Protein AF-A0A7C3ARH3-F1 (afdb_monomer_lite)

Organism: NCBI:txid1969470

Sequence (311 aa):
MRGLRDYPFQISYGPGDDRLHAFYLPALERSVRYDRSAGFFSSSALAVAAAGIARLIRNRGRMRLLVGAELAPEDVAAVVDGAALAAVVRQRLLAGLTTPEDELLRDRLAALAWMVAEGTLEIRVVLPCDRDGRPLPAEEAAEYFHAKEGVFTDAYGDRIAFSGSVNESARGWQHNYEQFAVYFSWDGTRPYLEQVVRRFERLWHGEEPGWVALRLPEAVRERLLAYRPARPPERDPLERGQSVGEAPGVYVVEQGVAPAGLVARFLRDAPFLVGSEGLGLATAPVEPWPHQLRVSRTLVERFPERFLLAD

Radius of gyration: 26.58 Å; chains: 1; bounding box: 45×63×82 Å

Secondary structure (DSSP, 8-state):
---GGGS---SEE-TTS-HIIIIIHHHHHHEEEEEEEEEE--HHHHHHHTTTHHHHHHTT-EEEEEEE----HHHHHHHHTT--HHHHHHHHHHHH-PPPSSHHHHHHHHHHHHHHHTT-EEEEEEEEB-TTSPBPPHHHHGGGS--EEEEEEETTS-EEEEEEE----TTTTTT---EEEEEETTSTTHHHHHHHHHHHHHHHHT-STTEEEEEPPHHHHHHHHTT--SS---S-TT-----S----------SS--HHHHHHHHHHHGGGSTTGGGHHHHT-SS---HHHHHHHHHHHHTTTS------

Structure (mmCIF, N/CA/C/O backbone):
data_AF-A0A7C3ARH3-F1
#
_entry.id   AF-A0A7C3ARH3-F1
#
loop_
_atom_site.group_PDB
_atom_site.id
_atom_site.type_symbol
_atom_site.label_atom_id
_atom_site.label_alt_id
_atom_site.label_comp_id
_atom_site.label_asym_id
_atom_site.label_entity_id
_atom_site.label_seq_id
_atom_site.pdbx_PDB_ins_code
_atom_site.Cartn_x
_atom_site.Cartn_y
_atom_site.Cartn_z
_atom_site.occupancy
_atom_site.B_iso_or_equiv
_atom_site.auth_seq_id
_atom_site.auth_comp_id
_atom_site.auth_asym_id
_atom_site.auth_atom_id
_atom_site.pdbx_PDB_model_num
ATOM 1 N N . MET A 1 1 ? 12.966 -17.747 -12.873 1.00 71.12 1 MET A N 1
ATOM 2 C CA . MET A 1 1 ? 12.340 -16.428 -12.649 1.00 71.12 1 MET A CA 1
ATOM 3 C C . MET A 1 1 ? 13.421 -15.393 -12.890 1.00 71.12 1 MET A C 1
ATOM 5 O O . MET A 1 1 ? 14.537 -15.666 -12.480 1.00 71.12 1 MET A O 1
ATOM 9 N N . ARG A 1 2 ? 13.158 -14.290 -13.595 1.00 88.44 2 ARG A N 1
ATOM 10 C CA . ARG A 1 2 ? 14.144 -13.195 -13.659 1.00 88.44 2 ARG A CA 1
ATOM 11 C C . ARG A 1 2 ? 14.201 -12.521 -12.284 1.00 88.44 2 ARG A C 1
ATOM 13 O O . ARG A 1 2 ? 13.146 -12.369 -11.670 1.00 88.44 2 ARG A O 1
ATOM 20 N N . GLY A 1 3 ? 15.391 -12.193 -11.796 1.00 94.44 3 GLY A N 1
ATOM 21 C CA . GLY A 1 3 ? 15.597 -11.513 -10.515 1.00 94.44 3 GLY A CA 1
ATOM 22 C C . GLY A 1 3 ? 15.445 -10.001 -10.651 1.00 94.44 3 GLY A C 1
ATOM 23 O O . GLY A 1 3 ? 15.452 -9.468 -11.762 1.00 94.44 3 GLY A O 1
ATOM 24 N N . LEU A 1 4 ? 15.324 -9.287 -9.531 1.00 97.00 4 LEU A N 1
ATOM 25 C CA . LEU A 1 4 ? 15.146 -7.829 -9.513 1.00 97.00 4 LEU A CA 1
ATOM 26 C C . LEU A 1 4 ? 16.330 -7.083 -10.150 1.00 97.00 4 LEU A C 1
ATOM 28 O O . LEU A 1 4 ? 16.129 -6.033 -10.753 1.00 97.00 4 LEU A O 1
ATOM 32 N N . ARG A 1 5 ? 17.540 -7.649 -10.104 1.00 96.19 5 ARG A N 1
ATOM 33 C CA . ARG A 1 5 ? 18.724 -7.086 -10.778 1.00 96.19 5 ARG A CA 1
ATOM 34 C C . ARG A 1 5 ? 18.659 -7.139 -12.306 1.00 96.19 5 ARG A C 1
ATOM 36 O O . ARG A 1 5 ? 19.372 -6.390 -12.964 1.00 96.19 5 ARG A O 1
ATOM 43 N N . ASP A 1 6 ? 17.796 -7.982 -12.874 1.00 94.31 6 ASP A N 1
ATOM 44 C CA . ASP A 1 6 ? 17.663 -8.161 -14.327 1.00 94.31 6 ASP A CA 1
ATOM 45 C C . ASP A 1 6 ? 16.809 -7.062 -14.989 1.00 94.31 6 ASP A C 1
ATOM 47 O O . ASP A 1 6 ? 16.390 -7.199 -16.143 1.00 94.31 6 ASP A O 1
ATOM 51 N N . TYR A 1 7 ? 16.460 -6.004 -14.255 1.00 96.06 7 TYR A N 1
ATOM 52 C CA . TYR A 1 7 ? 15.708 -4.867 -14.770 1.00 96.06 7 TYR A CA 1
ATOM 53 C C . TYR A 1 7 ? 16.361 -3.547 -14.336 1.00 96.06 7 TYR A C 1
ATOM 55 O O . TYR A 1 7 ? 16.695 -3.392 -13.160 1.00 96.06 7 TYR A O 1
ATOM 63 N N . PRO A 1 8 ? 16.543 -2.583 -15.258 1.00 95.94 8 PRO A N 1
ATOM 64 C CA . PRO A 1 8 ? 17.232 -1.327 -14.980 1.00 95.94 8 PRO A CA 1
ATOM 65 C C . PRO A 1 8 ? 16.304 -0.335 -14.262 1.00 95.94 8 PRO A C 1
ATOM 67 O O . PRO A 1 8 ? 15.854 0.654 -14.839 1.00 95.94 8 PRO A O 1
ATOM 70 N N . PHE A 1 9 ? 15.981 -0.609 -12.999 1.00 96.44 9 PHE A N 1
ATOM 71 C CA . PHE A 1 9 ? 15.187 0.303 -12.180 1.00 96.44 9 PHE A CA 1
ATOM 72 C C . PHE A 1 9 ? 15.914 1.639 -11.967 1.00 96.44 9 PHE A C 1
ATOM 74 O O . PHE A 1 9 ? 17.116 1.679 -11.715 1.00 96.44 9 PHE A O 1
ATOM 81 N N . GLN A 1 10 ? 15.159 2.735 -12.010 1.00 96.12 10 GLN A N 1
ATOM 82 C CA . GLN A 1 10 ? 15.644 4.060 -11.634 1.00 96.12 10 GLN A CA 1
ATOM 83 C C . GLN A 1 10 ? 15.630 4.248 -10.110 1.00 96.12 10 GLN A C 1
ATOM 85 O O . GLN A 1 10 ? 14.848 3.611 -9.404 1.00 96.12 10 GLN A O 1
ATOM 90 N N . ILE A 1 11 ? 16.468 5.163 -9.615 1.00 95.12 11 ILE A N 1
ATOM 91 C CA . ILE A 1 11 ? 16.559 5.537 -8.189 1.00 95.12 11 ILE A CA 1
ATOM 92 C C . ILE A 1 11 ? 15.366 6.376 -7.701 1.00 95.12 11 ILE A C 1
ATOM 94 O O . ILE A 1 11 ? 15.228 6.633 -6.508 1.00 95.12 11 ILE A O 1
ATOM 98 N N . SER A 1 12 ? 14.515 6.842 -8.610 1.00 93.75 12 SER A N 1
ATOM 99 C CA . SER A 1 12 ? 13.319 7.614 -8.294 1.00 93.75 12 SER A CA 1
ATOM 100 C C . SER A 1 12 ? 12.342 7.566 -9.454 1.00 93.75 12 SER A C 1
ATOM 102 O O . SER A 1 12 ? 12.771 7.482 -10.602 1.00 93.75 12 SER A O 1
ATOM 104 N N . TYR A 1 13 ? 11.058 7.692 -9.147 1.00 91.06 13 TYR A N 1
ATOM 105 C CA . TYR A 1 13 ? 10.006 7.870 -10.138 1.00 91.06 13 TYR A CA 1
ATOM 106 C C . TYR A 1 13 ? 9.124 9.027 -9.697 1.00 91.06 13 TYR A C 1
ATOM 108 O O . TYR A 1 13 ? 8.801 9.154 -8.513 1.00 91.06 13 TYR A O 1
ATOM 116 N N . GLY A 1 14 ? 8.759 9.874 -10.645 1.00 86.88 14 GLY A N 1
ATOM 117 C CA . GLY A 1 14 ? 7.936 11.047 -10.443 1.00 86.88 14 GLY A CA 1
ATOM 118 C C . GLY A 1 14 ? 6.613 10.999 -11.211 1.00 86.88 14 GLY A C 1
ATOM 119 O O . GLY A 1 14 ? 6.266 10.006 -11.853 1.00 86.88 14 GLY A O 1
ATOM 120 N N . PRO A 1 15 ? 5.866 12.110 -11.182 1.00 79.38 15 PRO A N 1
ATOM 121 C CA . PRO A 1 15 ? 4.545 12.224 -11.802 1.00 79.38 15 PRO A CA 1
ATOM 122 C C . PRO A 1 15 ? 4.546 12.070 -13.325 1.00 79.38 15 PRO A C 1
ATOM 124 O O . PRO A 1 15 ? 3.539 11.663 -13.895 1.00 79.38 15 PRO A O 1
ATOM 127 N N . GLY A 1 16 ? 5.662 12.412 -13.976 1.00 81.94 16 GLY A N 1
ATOM 128 C CA . GLY A 1 16 ? 5.834 12.261 -15.422 1.00 81.94 16 GLY A CA 1
ATOM 129 C C . GLY A 1 16 ? 6.142 10.829 -15.865 1.00 81.94 16 GLY A C 1
ATOM 130 O O . GLY A 1 16 ? 6.112 10.556 -17.062 1.00 81.94 16 GLY A O 1
ATOM 131 N N . ASP A 1 17 ? 6.423 9.922 -14.926 1.00 86.44 17 ASP A N 1
ATOM 132 C CA . ASP A 1 17 ? 6.788 8.543 -15.232 1.00 86.44 17 ASP A CA 1
ATOM 133 C C . ASP A 1 17 ? 5.565 7.618 -15.260 1.00 86.44 17 ASP A C 1
ATOM 135 O O . ASP A 1 17 ? 4.657 7.691 -14.421 1.00 86.44 17 ASP A O 1
ATOM 139 N N . ASP A 1 18 ? 5.594 6.645 -16.174 1.00 87.56 18 ASP A N 1
ATOM 140 C CA . ASP A 1 18 ? 4.662 5.514 -16.177 1.00 87.56 18 ASP A CA 1
ATOM 141 C C . ASP A 1 18 ? 5.046 4.519 -15.071 1.00 87.56 18 ASP A C 1
ATOM 143 O O . ASP A 1 18 ? 5.580 3.441 -15.316 1.00 87.56 18 ASP A O 1
ATOM 147 N N . ARG A 1 19 ? 4.814 4.902 -13.814 1.00 89.19 19 ARG A N 1
ATOM 148 C CA . ARG A 1 19 ? 5.191 4.136 -12.611 1.00 89.19 19 ARG A CA 1
ATOM 149 C C . ARG A 1 19 ? 4.628 2.717 -12.606 1.00 89.19 19 ARG A C 1
ATOM 151 O O . ARG A 1 19 ? 5.272 1.804 -12.091 1.00 89.19 19 ARG A O 1
ATOM 158 N N . LEU A 1 20 ? 3.447 2.504 -13.187 1.00 90.06 20 LEU A N 1
ATOM 159 C CA . LEU A 1 20 ? 2.875 1.165 -13.288 1.00 90.06 20 LEU A CA 1
ATOM 160 C C . LEU A 1 20 ? 3.761 0.268 -14.162 1.00 90.06 20 LEU A C 1
ATOM 162 O O . LEU A 1 20 ? 4.204 -0.780 -13.696 1.00 90.06 20 LEU A O 1
ATOM 166 N N . HIS A 1 21 ? 4.055 0.686 -15.394 1.00 91.19 21 HIS A N 1
ATOM 167 C CA . HIS A 1 21 ? 4.817 -0.129 -16.344 1.00 91.19 21 HIS A CA 1
ATOM 168 C C . HIS A 1 21 ? 6.326 -0.097 -16.104 1.00 91.19 21 HIS A C 1
ATOM 170 O O . HIS A 1 21 ? 7.001 -1.085 -16.375 1.00 91.19 21 HIS A O 1
ATOM 176 N N . ALA A 1 22 ? 6.857 1.010 -15.590 1.00 92.75 22 ALA A N 1
ATOM 177 C CA . ALA A 1 22 ? 8.285 1.198 -15.383 1.00 92.75 22 ALA A CA 1
ATOM 178 C C . ALA A 1 22 ? 8.774 0.662 -14.030 1.00 92.75 22 ALA A C 1
ATOM 180 O O . ALA A 1 22 ? 9.949 0.313 -13.927 1.00 92.75 22 ALA A O 1
ATOM 181 N N . PHE A 1 23 ? 7.903 0.575 -13.015 1.00 94.81 23 PHE A N 1
ATOM 182 C CA . PHE A 1 23 ? 8.287 0.192 -11.653 1.00 94.81 23 PHE A CA 1
ATOM 183 C C . PHE A 1 23 ? 7.451 -0.957 -11.075 1.00 94.81 23 PHE A C 1
ATOM 185 O O . PHE A 1 23 ? 7.998 -2.033 -10.833 1.00 94.81 23 PHE A O 1
ATOM 192 N N . TYR A 1 24 ? 6.140 -0.773 -10.881 1.00 94.94 24 TYR A N 1
ATOM 193 C CA . TYR A 1 24 ? 5.313 -1.751 -10.158 1.00 94.94 24 TYR A CA 1
ATOM 194 C C . TYR A 1 24 ? 5.210 -3.099 -10.883 1.00 94.94 24 TYR A C 1
ATOM 196 O O . TYR A 1 24 ? 5.472 -4.134 -10.272 1.00 94.94 24 TYR A O 1
ATOM 204 N N . LEU A 1 25 ? 4.870 -3.113 -12.179 1.00 95.56 25 LEU A N 1
ATOM 205 C CA . LEU A 1 25 ? 4.754 -4.360 -12.946 1.00 95.56 25 LEU A CA 1
ATOM 206 C C . LEU A 1 25 ? 6.102 -5.107 -13.024 1.00 95.56 25 LEU A C 1
ATOM 208 O O . LEU A 1 25 ? 6.113 -6.291 -12.670 1.00 95.56 25 LEU A O 1
ATOM 212 N N . PRO A 1 26 ? 7.238 -4.468 -13.390 1.00 97.00 26 PRO A N 1
ATOM 213 C CA . PRO A 1 26 ? 8.539 -5.134 -13.417 1.00 97.00 26 PRO A CA 1
ATOM 214 C C . PRO A 1 26 ? 9.023 -5.627 -12.049 1.00 97.00 26 PRO A C 1
ATOM 216 O O . PRO A 1 26 ? 9.674 -6.673 -11.980 1.00 97.00 26 PRO A O 1
ATOM 219 N N . ALA A 1 27 ? 8.729 -4.905 -10.965 1.00 97.69 27 ALA A N 1
ATOM 220 C CA . ALA A 1 27 ? 9.108 -5.321 -9.618 1.00 97.69 27 ALA A CA 1
ATOM 221 C C . ALA A 1 27 ? 8.268 -6.515 -9.148 1.00 97.69 27 ALA A C 1
ATOM 223 O O . ALA A 1 27 ? 8.817 -7.536 -8.730 1.00 97.69 27 ALA A O 1
ATOM 224 N N . LEU A 1 28 ? 6.940 -6.436 -9.277 1.00 97.81 28 LEU A N 1
ATOM 225 C CA . LEU A 1 28 ? 6.024 -7.492 -8.842 1.00 97.81 28 LEU A CA 1
ATOM 226 C C . LEU A 1 28 ? 6.194 -8.775 -9.660 1.00 97.81 28 LEU A C 1
ATOM 228 O O . LEU A 1 28 ? 6.140 -9.862 -9.091 1.00 97.81 28 LEU A O 1
ATOM 232 N N . GLU A 1 29 ? 6.467 -8.680 -10.967 1.00 96.94 29 GLU A N 1
ATOM 233 C CA . GLU A 1 29 ? 6.684 -9.864 -11.813 1.00 96.94 29 GLU A CA 1
ATOM 234 C C . GLU A 1 29 ? 7.992 -10.605 -11.506 1.00 96.94 29 GLU A C 1
ATOM 236 O O . GLU A 1 29 ? 8.125 -11.773 -11.867 1.00 96.94 29 GLU A O 1
ATOM 241 N N . ARG A 1 30 ? 8.931 -9.962 -10.805 1.00 98.06 30 ARG A N 1
ATOM 242 C CA . ARG A 1 30 ? 10.205 -10.549 -10.355 1.00 98.06 30 ARG A CA 1
ATOM 243 C C . ARG A 1 30 ? 10.202 -10.918 -8.874 1.00 98.06 30 ARG A C 1
ATOM 245 O O . ARG A 1 30 ? 11.156 -11.520 -8.399 1.00 98.06 30 ARG A O 1
ATOM 252 N N . SER A 1 31 ? 9.136 -10.589 -8.148 1.00 98.38 31 SER A N 1
ATOM 253 C CA . SER A 1 31 ? 9.067 -10.756 -6.697 1.00 98.38 31 SER A CA 1
ATOM 254 C C . SER A 1 31 ? 8.264 -11.980 -6.279 1.00 98.38 31 SER A C 1
ATOM 256 O O . SER A 1 31 ? 7.304 -12.377 -6.942 1.00 98.38 31 SER A O 1
ATOM 258 N N . VAL A 1 32 ? 8.641 -12.541 -5.131 1.00 98.50 32 VAL A N 1
ATOM 259 C CA . VAL A 1 32 ? 7.900 -13.593 -4.415 1.00 98.50 32 VAL A CA 1
ATOM 260 C C . VAL A 1 32 ? 7.310 -13.088 -3.098 1.00 98.50 32 VAL A C 1
ATOM 262 O O . VAL A 1 32 ? 6.421 -13.728 -2.539 1.00 98.50 32 VAL A O 1
ATOM 265 N N . ARG A 1 33 ? 7.768 -11.935 -2.599 1.00 98.56 33 ARG A N 1
ATOM 266 C CA . ARG A 1 33 ? 7.196 -11.265 -1.430 1.00 98.56 33 ARG A CA 1
ATOM 267 C C . ARG A 1 33 ? 7.079 -9.765 -1.672 1.00 98.56 33 ARG A C 1
ATOM 269 O O . ARG A 1 33 ? 7.977 -9.159 -2.257 1.00 98.56 33 ARG A O 1
ATOM 276 N N . TYR A 1 34 ? 5.980 -9.192 -1.197 1.00 98.50 34 TYR A N 1
ATOM 277 C CA . TYR A 1 34 ? 5.718 -7.761 -1.232 1.00 98.50 34 TYR A CA 1
ATOM 278 C C . TYR A 1 34 ? 5.189 -7.274 0.118 1.00 98.50 34 TYR A C 1
ATOM 280 O O . TYR A 1 34 ? 4.104 -7.656 0.546 1.00 98.50 34 TYR A O 1
ATOM 288 N N . ASP A 1 35 ? 5.952 -6.422 0.784 1.00 98.44 35 ASP A N 1
ATOM 289 C CA . ASP A 1 35 ? 5.523 -5.747 2.004 1.00 98.44 35 ASP A CA 1
ATOM 290 C C . ASP A 1 35 ? 5.124 -4.314 1.645 1.00 98.44 35 ASP A C 1
ATOM 292 O O . ASP A 1 35 ? 5.896 -3.615 0.992 1.00 98.44 35 ASP A O 1
ATOM 296 N N . ARG A 1 36 ? 3.924 -3.869 2.024 1.00 94.75 36 ARG A N 1
ATOM 297 C CA . ARG A 1 36 ? 3.382 -2.563 1.626 1.00 94.75 36 ARG A CA 1
ATOM 298 C C . ARG A 1 36 ? 2.732 -1.853 2.803 1.0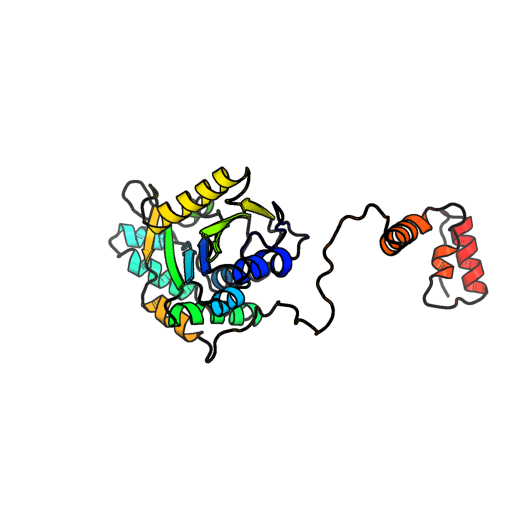0 94.75 36 ARG A C 1
ATOM 300 O O . ARG A 1 36 ? 1.844 -2.414 3.434 1.00 94.75 36 ARG A O 1
ATOM 307 N N . SER A 1 37 ? 3.132 -0.613 3.056 1.00 92.06 37 SER A N 1
ATOM 308 C CA . SER A 1 37 ? 2.387 0.321 3.904 1.00 92.06 37 SER A CA 1
ATOM 309 C C . SER A 1 37 ? 1.596 1.268 3.004 1.00 92.06 37 SER A C 1
ATOM 311 O O . SER A 1 37 ? 2.183 1.991 2.196 1.00 92.06 37 SER A O 1
ATOM 313 N N . ALA A 1 38 ? 0.271 1.209 3.098 1.00 87.19 38 ALA A N 1
ATOM 314 C CA . ALA A 1 38 ? -0.662 2.090 2.393 1.00 87.19 38 ALA A CA 1
ATOM 315 C C . ALA A 1 38 ? -1.256 3.116 3.368 1.00 87.19 38 ALA A C 1
ATOM 317 O O . ALA A 1 38 ? -0.885 3.122 4.536 1.00 87.19 38 ALA A O 1
ATOM 318 N N . GLY A 1 39 ? -2.136 4.007 2.905 1.00 83.69 39 GLY A N 1
ATOM 319 C CA . GLY A 1 39 ? -2.797 4.986 3.769 1.00 83.69 39 GLY A CA 1
ATOM 320 C C . GLY A 1 39 ? -3.896 4.392 4.660 1.00 83.69 39 GLY A C 1
ATOM 321 O O . GLY A 1 39 ? -3.868 3.224 5.064 1.00 83.69 39 GLY A O 1
ATOM 322 N N . PHE A 1 40 ? -4.891 5.220 4.975 1.00 86.19 40 PHE A N 1
ATOM 323 C CA . PHE A 1 40 ? -6.071 4.786 5.716 1.00 86.19 40 PHE A CA 1
ATOM 324 C C . PHE A 1 40 ? -6.896 3.769 4.926 1.00 86.19 40 PHE A C 1
ATOM 326 O O . PHE A 1 40 ? -7.070 3.872 3.709 1.00 86.19 40 PHE A O 1
ATOM 333 N N . PHE A 1 41 ? -7.416 2.773 5.639 1.00 90.50 41 PHE A N 1
ATOM 334 C CA . PHE A 1 41 ? -8.192 1.696 5.056 1.00 90.50 41 PHE A CA 1
ATOM 335 C C . PHE A 1 41 ? -9.464 2.224 4.390 1.00 90.50 41 PHE A C 1
ATOM 337 O O . PHE A 1 41 ? -10.378 2.730 5.036 1.00 90.50 41 PHE A O 1
ATOM 344 N N . SER A 1 42 ? -9.536 2.029 3.082 1.00 89.56 42 SER A N 1
ATOM 345 C CA . SER A 1 42 ? -10.712 2.273 2.255 1.00 89.56 42 SER A CA 1
ATOM 346 C C . SER A 1 42 ? -10.630 1.386 1.020 1.00 89.56 42 SER A C 1
ATOM 348 O O . SER A 1 42 ? -9.535 0.982 0.616 1.00 89.56 42 SER A O 1
ATOM 350 N N . SER A 1 43 ? -11.760 1.110 0.369 1.00 89.06 43 SER A N 1
ATOM 351 C CA . SER A 1 43 ? -11.750 0.361 -0.896 1.00 89.06 43 SER A CA 1
ATOM 352 C C . SER A 1 43 ? -10.846 0.997 -1.955 1.00 89.06 43 SER A C 1
ATOM 354 O O . SER A 1 43 ? -10.164 0.282 -2.687 1.00 89.06 43 SER A O 1
ATOM 356 N N . SER A 1 44 ? -10.788 2.331 -2.012 1.00 84.06 44 SER A N 1
ATOM 357 C CA . SER A 1 44 ? -9.892 3.062 -2.912 1.00 84.06 44 SER A CA 1
ATOM 358 C C . SER A 1 44 ? -8.421 2.883 -2.550 1.00 84.06 44 SER A C 1
ATOM 360 O O . SER A 1 44 ? -7.629 2.580 -3.437 1.00 84.06 44 SER A O 1
ATOM 362 N N . ALA A 1 45 ? -8.046 3.018 -1.274 1.00 84.12 45 ALA A N 1
ATOM 363 C CA . ALA A 1 45 ? -6.658 2.842 -0.839 1.00 84.12 45 ALA A CA 1
ATOM 364 C C . ALA A 1 45 ? -6.175 1.405 -1.078 1.00 84.12 45 ALA A C 1
ATOM 366 O O . ALA A 1 45 ? -5.086 1.191 -1.607 1.00 84.12 45 ALA A O 1
ATOM 367 N N . LEU A 1 46 ? -7.023 0.413 -0.782 1.00 90.25 46 LEU A N 1
ATOM 368 C CA . LEU A 1 46 ? -6.742 -0.991 -1.082 1.00 90.25 46 LEU A CA 1
ATOM 369 C C . LEU A 1 46 ? -6.540 -1.209 -2.585 1.00 90.25 46 LEU A C 1
ATOM 371 O O . LEU A 1 46 ? -5.535 -1.783 -2.994 1.00 90.25 46 LEU A O 1
ATOM 375 N N . ALA A 1 47 ? -7.456 -0.717 -3.421 1.00 89.06 47 ALA A N 1
ATOM 376 C CA . ALA A 1 47 ? -7.332 -0.838 -4.869 1.00 89.06 47 ALA A CA 1
ATOM 377 C C . ALA A 1 47 ? -6.070 -0.141 -5.408 1.00 89.06 47 ALA A C 1
ATOM 379 O O . ALA A 1 47 ? -5.424 -0.657 -6.315 1.00 89.06 47 ALA A O 1
ATOM 380 N N . VAL A 1 48 ? -5.668 0.996 -4.840 1.00 84.06 48 VAL A N 1
ATOM 381 C CA . VAL A 1 48 ? -4.415 1.672 -5.203 1.00 84.06 48 VAL A CA 1
ATOM 382 C C . VAL A 1 48 ? -3.194 0.838 -4.800 1.00 84.06 48 VAL A C 1
ATOM 384 O O . VAL A 1 48 ? -2.322 0.589 -5.633 1.00 84.06 48 VAL A O 1
ATOM 387 N N . ALA A 1 49 ? -3.160 0.319 -3.571 1.00 87.69 49 ALA A N 1
ATOM 388 C CA . ALA A 1 49 ? -2.098 -0.571 -3.099 1.00 87.69 49 ALA A CA 1
ATOM 389 C C . ALA A 1 49 ? -1.996 -1.879 -3.911 1.00 87.69 49 ALA A C 1
ATOM 391 O O . ALA A 1 49 ? -0.952 -2.535 -3.894 1.00 87.69 49 ALA A O 1
ATOM 392 N N . ALA A 1 50 ? -3.063 -2.238 -4.632 1.00 91.19 50 ALA A N 1
ATOM 393 C CA . ALA A 1 50 ? -3.151 -3.420 -5.474 1.00 91.19 50 ALA A CA 1
ATOM 394 C C . ALA A 1 50 ? -2.622 -3.240 -6.909 1.00 91.19 50 ALA A C 1
ATOM 396 O O . ALA A 1 50 ? -2.705 -4.176 -7.711 1.00 91.19 50 ALA A O 1
ATOM 397 N N . ALA A 1 51 ? -2.088 -2.067 -7.257 1.00 90.88 51 ALA A N 1
ATOM 398 C CA . ALA A 1 51 ? -1.543 -1.811 -8.586 1.00 90.88 51 ALA A CA 1
ATOM 399 C C . ALA A 1 51 ? -0.492 -2.862 -8.984 1.00 90.88 51 ALA A C 1
ATOM 401 O O . ALA A 1 51 ? 0.510 -3.066 -8.300 1.00 90.88 51 ALA A O 1
ATOM 402 N N . GLY A 1 52 ? -0.732 -3.548 -10.102 1.00 92.81 52 GLY A N 1
ATOM 403 C CA . GLY A 1 52 ? 0.162 -4.573 -10.636 1.00 92.81 52 GLY A CA 1
ATOM 404 C C . GLY A 1 52 ? 0.172 -5.909 -9.884 1.00 92.81 52 GLY A C 1
ATOM 405 O O . GLY A 1 52 ? 0.900 -6.812 -10.298 1.00 92.81 52 GLY A O 1
ATOM 406 N N . ILE A 1 53 ? -0.625 -6.091 -8.822 1.00 96.25 53 ILE A N 1
ATOM 407 C CA . ILE A 1 53 ? -0.586 -7.290 -7.957 1.00 96.25 53 ILE A CA 1
ATOM 408 C C . ILE A 1 53 ? -0.844 -8.597 -8.711 1.00 96.25 53 ILE A C 1
ATOM 410 O O . ILE A 1 53 ? -0.298 -9.635 -8.333 1.00 96.25 53 ILE A O 1
ATOM 414 N N . ALA A 1 54 ? -1.578 -8.560 -9.825 1.00 96.50 54 ALA A N 1
ATOM 415 C CA . ALA A 1 54 ? -1.736 -9.716 -10.706 1.00 96.50 54 ALA A CA 1
ATOM 416 C C . ALA A 1 54 ? -0.381 -10.354 -11.088 1.00 96.50 54 ALA A C 1
ATOM 418 O O . ALA A 1 54 ? -0.256 -11.578 -11.143 1.00 96.50 54 ALA A O 1
ATOM 419 N N . ARG A 1 55 ? 0.679 -9.548 -11.257 1.00 96.44 55 ARG A N 1
ATOM 420 C CA . ARG A 1 55 ? 2.043 -10.035 -11.509 1.00 96.44 55 ARG A CA 1
ATOM 421 C C . ARG A 1 55 ? 2.588 -10.896 -10.365 1.00 96.44 55 ARG A C 1
ATOM 423 O O . ARG A 1 55 ? 3.141 -11.959 -10.639 1.00 96.44 55 ARG A O 1
ATOM 430 N N . LEU A 1 56 ? 2.377 -10.484 -9.116 1.00 97.81 56 LEU A N 1
ATOM 431 C CA . LEU A 1 56 ? 2.780 -11.231 -7.919 1.00 97.81 56 LEU A CA 1
ATOM 432 C C . LEU A 1 56 ? 1.949 -12.509 -7.736 1.00 97.81 56 LEU A C 1
ATOM 434 O O . LEU A 1 56 ? 2.499 -13.552 -7.382 1.00 97.81 56 LEU A O 1
ATOM 438 N N . ILE A 1 57 ? 0.645 -12.454 -8.032 1.00 97.62 57 ILE A N 1
ATOM 439 C CA . ILE A 1 57 ? -0.251 -13.623 -7.990 1.00 97.62 57 ILE A CA 1
ATOM 440 C C . ILE A 1 57 ? 0.257 -14.723 -8.928 1.00 97.62 57 ILE A C 1
ATOM 442 O O . ILE A 1 57 ? 0.365 -15.879 -8.515 1.00 97.62 57 ILE A O 1
ATOM 446 N N . ARG A 1 58 ? 0.646 -14.379 -10.165 1.00 95.62 58 ARG A N 1
ATOM 447 C CA . ARG A 1 58 ? 1.205 -15.350 -11.130 1.00 95.62 58 ARG A CA 1
ATOM 448 C C . ARG A 1 58 ? 2.480 -16.027 -10.629 1.00 95.62 58 ARG A C 1
ATOM 450 O O . ARG A 1 58 ? 2.729 -17.185 -10.954 1.00 95.62 58 ARG A O 1
ATOM 457 N N . ASN A 1 59 ? 3.247 -15.334 -9.795 1.00 95.00 59 ASN A N 1
ATOM 458 C CA . ASN A 1 59 ? 4.459 -15.856 -9.173 1.00 95.00 59 ASN A CA 1
ATOM 459 C C . ASN A 1 59 ? 4.189 -16.715 -7.930 1.00 95.00 59 ASN A C 1
ATOM 461 O O . ASN A 1 59 ? 5.136 -17.213 -7.323 1.00 95.00 59 ASN A O 1
ATOM 465 N N . ARG A 1 60 ? 2.918 -16.880 -7.529 1.00 96.19 60 ARG A N 1
ATOM 466 C CA . ARG A 1 60 ? 2.512 -17.444 -6.229 1.00 96.19 60 ARG A CA 1
ATOM 467 C C . ARG A 1 60 ? 3.158 -16.706 -5.053 1.00 96.19 60 ARG A C 1
ATOM 469 O O . ARG A 1 60 ? 3.485 -17.307 -4.030 1.00 96.19 60 ARG A O 1
ATOM 476 N N . GLY A 1 61 ? 3.373 -15.404 -5.230 1.00 97.62 61 GLY A N 1
ATOM 477 C CA . GLY A 1 61 ? 3.979 -14.559 -4.220 1.00 97.62 61 GLY A CA 1
ATOM 478 C C . GLY A 1 61 ? 3.032 -14.261 -3.061 1.00 97.62 61 GLY A C 1
ATOM 479 O O . GLY A 1 61 ? 1.817 -14.458 -3.147 1.00 97.62 61 GLY A O 1
ATOM 480 N N . ARG A 1 62 ? 3.609 -13.777 -1.963 1.00 98.69 62 ARG A N 1
ATOM 481 C CA . ARG A 1 62 ? 2.890 -13.380 -0.749 1.00 98.69 62 ARG A CA 1
ATOM 482 C C . ARG A 1 62 ? 2.968 -11.877 -0.539 1.00 98.69 62 ARG A C 1
ATOM 484 O O . ARG A 1 62 ? 3.967 -11.253 -0.889 1.00 98.69 62 ARG A O 1
ATOM 491 N N . MET A 1 63 ? 1.940 -11.311 0.072 1.00 98.44 63 MET A N 1
ATOM 492 C CA . MET A 1 63 ? 1.869 -9.897 0.395 1.00 98.44 63 MET A CA 1
ATOM 493 C C . MET A 1 63 ? 1.558 -9.685 1.878 1.00 98.44 63 MET A C 1
ATOM 495 O O . MET A 1 63 ? 0.742 -10.398 2.464 1.00 98.44 63 MET A O 1
ATOM 499 N N . ARG A 1 64 ? 2.207 -8.691 2.481 1.00 98.44 64 ARG A N 1
ATOM 500 C CA . ARG A 1 64 ? 1.878 -8.162 3.807 1.00 98.44 64 ARG A CA 1
ATOM 501 C C . ARG A 1 64 ? 1.499 -6.700 3.648 1.00 98.44 64 ARG A C 1
ATOM 503 O O . ARG A 1 64 ? 2.263 -5.934 3.067 1.00 98.44 64 ARG A O 1
ATOM 510 N N . LEU A 1 65 ? 0.325 -6.323 4.136 1.00 96.50 65 LEU A N 1
ATOM 511 C CA . LEU A 1 65 ? -0.225 -4.985 3.952 1.00 96.50 65 LEU A CA 1
ATOM 512 C C . LEU A 1 65 ? -0.514 -4.330 5.304 1.00 96.50 65 LEU A C 1
ATOM 514 O O . LEU A 1 65 ? -1.304 -4.845 6.095 1.00 96.50 65 LEU A O 1
ATOM 518 N N . LEU A 1 66 ? 0.120 -3.187 5.546 1.00 95.06 66 LEU A N 1
ATOM 519 C CA . LEU A 1 66 ? -0.185 -2.285 6.650 1.00 95.06 66 LEU A CA 1
ATOM 520 C C . LEU A 1 66 ? -1.097 -1.167 6.153 1.00 95.06 66 LEU A C 1
ATOM 522 O O . LEU A 1 66 ? -0.831 -0.552 5.121 1.00 95.06 66 LEU A O 1
ATOM 526 N N . VAL A 1 67 ? -2.164 -0.914 6.901 1.00 92.06 67 VAL A N 1
ATOM 527 C CA . VAL A 1 67 ? -3.173 0.118 6.625 1.00 92.06 67 VAL A CA 1
ATOM 528 C C . VAL A 1 67 ? -3.529 0.831 7.917 1.00 92.06 67 VAL A C 1
ATOM 530 O O . VAL A 1 67 ? -3.579 0.206 8.973 1.00 92.06 67 VAL A O 1
ATOM 533 N N . GLY A 1 68 ? -3.803 2.125 7.840 1.00 89.94 68 GLY A N 1
ATOM 534 C CA . GLY A 1 68 ? -4.318 2.885 8.976 1.00 89.94 68 GLY A CA 1
ATOM 535 C C . GLY A 1 68 ? -5.826 2.695 9.130 1.00 89.94 68 GLY A C 1
ATOM 536 O O . GLY A 1 68 ? -6.484 2.185 8.223 1.00 89.94 68 GLY A O 1
ATOM 537 N N . ALA A 1 69 ? -6.408 3.177 10.224 1.00 88.88 69 ALA A N 1
ATOM 538 C CA . ALA A 1 69 ? -7.840 3.471 10.266 1.00 88.88 69 ALA A CA 1
ATOM 539 C C . ALA A 1 69 ? -8.083 4.850 10.881 1.00 88.88 69 ALA A C 1
ATOM 541 O O . ALA A 1 69 ? -7.395 5.248 11.818 1.00 88.88 69 ALA A O 1
ATOM 542 N N . GLU A 1 70 ? -9.064 5.567 10.341 1.00 85.75 70 GLU A N 1
ATOM 543 C CA . GLU A 1 70 ? -9.481 6.865 10.866 1.00 85.75 70 GLU A CA 1
ATOM 544 C C . GLU A 1 70 ? -10.477 6.639 11.998 1.00 85.75 70 GLU A C 1
ATOM 546 O O . GLU A 1 70 ? -11.596 6.164 11.774 1.00 85.75 70 GLU A O 1
ATOM 551 N N . LEU A 1 71 ? -10.047 6.953 13.219 1.00 85.81 71 LEU A N 1
ATOM 552 C CA . LEU A 1 71 ? -10.908 6.958 14.393 1.00 85.81 71 LEU A CA 1
ATOM 553 C C . LEU A 1 71 ? -11.370 8.389 14.661 1.00 85.81 71 LEU A C 1
ATOM 555 O O . LEU A 1 71 ? -10.552 9.287 14.853 1.00 85.81 71 LEU A O 1
ATOM 559 N N . ALA A 1 72 ? -12.680 8.605 14.649 1.00 86.94 72 ALA A N 1
ATOM 560 C CA . ALA A 1 72 ? -13.265 9.878 15.043 1.00 86.94 72 ALA A CA 1
ATOM 561 C C . ALA A 1 72 ? -13.118 10.088 16.563 1.00 86.94 72 ALA A C 1
ATOM 563 O O . ALA A 1 72 ? -12.949 9.110 17.300 1.00 86.94 72 ALA A O 1
ATOM 564 N N . PRO A 1 73 ? -13.226 11.328 17.064 1.00 87.88 73 PRO A N 1
ATOM 565 C CA . PRO A 1 73 ? -13.164 11.600 18.499 1.00 87.88 73 PRO A CA 1
ATOM 566 C C . PRO A 1 73 ? -14.133 10.740 19.326 1.00 87.88 73 PRO A C 1
ATOM 568 O O . PRO A 1 73 ? -13.778 10.271 20.405 1.00 87.88 73 PRO A O 1
ATOM 571 N N . GLU A 1 74 ? -15.325 10.451 18.798 1.00 89.50 74 GLU A N 1
ATOM 572 C CA . GLU A 1 74 ? -16.328 9.617 19.467 1.00 89.50 74 GLU A CA 1
ATOM 573 C C . GLU A 1 74 ? -15.916 8.140 19.537 1.00 89.50 74 GLU A C 1
ATOM 575 O O . GLU A 1 74 ? -16.253 7.451 20.498 1.00 89.50 74 GLU A O 1
ATOM 580 N N . ASP A 1 75 ? -15.164 7.647 18.549 1.00 89.75 75 ASP A N 1
ATOM 581 C CA . ASP A 1 75 ? -14.618 6.287 18.576 1.00 89.75 75 ASP A CA 1
ATOM 582 C C . ASP A 1 75 ? -13.566 6.151 19.671 1.00 89.75 75 ASP A C 1
ATOM 584 O O . ASP A 1 75 ? -13.540 5.159 20.400 1.00 89.75 75 ASP A O 1
ATOM 588 N N . VAL A 1 76 ? -12.687 7.151 19.773 1.00 88.00 76 VAL A N 1
ATOM 589 C CA . VAL A 1 76 ? -11.646 7.200 20.799 1.00 88.00 76 VAL A CA 1
ATOM 590 C C . VAL A 1 76 ? -12.294 7.287 22.175 1.00 88.00 76 VAL A C 1
ATOM 592 O O . VAL A 1 76 ? -11.944 6.497 23.050 1.00 88.00 76 VAL A O 1
ATOM 595 N N . ALA A 1 77 ? -13.292 8.161 22.345 1.00 89.81 77 ALA A N 1
ATOM 596 C CA . ALA A 1 77 ? -14.073 8.260 23.574 1.00 89.81 77 ALA A CA 1
ATOM 597 C C . ALA A 1 77 ? -14.722 6.918 23.942 1.00 89.81 77 ALA A C 1
ATOM 599 O O . ALA A 1 77 ? -14.571 6.462 25.070 1.00 89.81 77 ALA A O 1
ATOM 600 N N . ALA A 1 78 ? -15.336 6.219 22.982 1.00 89.88 78 ALA A N 1
ATOM 601 C CA . ALA A 1 78 ? -15.922 4.904 23.230 1.00 89.88 78 ALA A CA 1
ATOM 602 C C . ALA A 1 78 ? -14.883 3.882 23.723 1.00 89.88 78 ALA A C 1
ATOM 604 O O . ALA A 1 78 ? -15.177 3.102 24.629 1.00 89.88 78 ALA A O 1
ATOM 605 N N . VAL A 1 79 ? -13.669 3.877 23.157 1.00 90.31 79 VAL A N 1
ATOM 606 C CA . VAL A 1 79 ? -12.578 3.000 23.622 1.00 90.31 79 VAL A CA 1
ATOM 607 C C . VAL A 1 79 ? -12.120 3.382 25.030 1.00 90.31 79 VAL A C 1
ATOM 609 O O . VAL A 1 79 ? -11.918 2.498 25.863 1.00 90.31 79 VAL A O 1
ATOM 612 N N . VAL A 1 80 ? -11.998 4.680 25.318 1.00 88.06 80 VAL A N 1
ATOM 613 C CA . VAL A 1 80 ? -11.655 5.195 26.654 1.00 88.06 80 VAL A CA 1
ATOM 614 C C . VAL A 1 80 ? -12.722 4.817 27.690 1.00 88.06 80 VAL A C 1
ATOM 616 O O . VAL A 1 80 ? -12.371 4.422 28.801 1.00 88.06 80 VAL A O 1
ATOM 619 N N . ASP A 1 81 ? -13.996 4.830 27.301 1.00 91.88 81 ASP A N 1
ATOM 620 C CA . ASP A 1 81 ? -15.147 4.456 28.131 1.00 91.88 81 ASP A CA 1
ATOM 621 C C . ASP A 1 81 ? -15.339 2.928 28.263 1.00 91.88 81 ASP A C 1
ATOM 623 O O . ASP A 1 81 ? -16.285 2.459 28.901 1.00 91.88 81 ASP A O 1
ATOM 627 N N . GLY A 1 82 ? -14.429 2.128 27.694 1.00 88.38 82 GLY A N 1
ATOM 628 C CA . GLY A 1 82 ? -14.354 0.678 27.894 1.00 88.38 82 GLY A CA 1
ATOM 629 C C . GLY A 1 82 ? -14.802 -0.178 26.709 1.00 88.38 82 GLY A C 1
ATOM 630 O O . GLY A 1 82 ? -14.840 -1.407 26.828 1.00 88.38 82 GLY A O 1
ATOM 631 N N . ALA A 1 83 ? -15.122 0.411 25.553 1.00 90.56 83 ALA A N 1
ATOM 632 C CA . ALA A 1 83 ? -15.353 -0.366 24.341 1.00 90.56 83 ALA A CA 1
ATOM 633 C C . ALA A 1 83 ? -14.059 -1.051 23.875 1.00 90.56 83 ALA A C 1
ATOM 635 O O . ALA A 1 83 ? -12.965 -0.487 23.897 1.00 90.56 83 ALA A O 1
ATOM 636 N N . ALA A 1 84 ? -14.176 -2.284 23.381 1.00 91.75 84 ALA A N 1
ATOM 637 C CA . ALA A 1 84 ? -13.029 -2.984 22.821 1.00 91.75 84 ALA A CA 1
ATOM 638 C C . ALA A 1 84 ? -12.558 -2.298 21.526 1.00 91.75 84 ALA A C 1
ATOM 640 O O . ALA A 1 84 ? -13.312 -2.238 20.552 1.00 91.75 84 ALA A O 1
ATOM 641 N N . LEU A 1 85 ? -11.287 -1.880 21.471 1.00 89.62 85 LEU A N 1
ATOM 642 C CA . LEU A 1 85 ? -10.677 -1.241 20.295 1.00 89.62 85 LEU A CA 1
ATOM 643 C C . LEU A 1 85 ? -10.935 -2.022 18.998 1.00 89.62 85 LEU A C 1
ATOM 645 O O . LEU A 1 85 ? -11.343 -1.456 17.989 1.00 89.62 85 LEU A O 1
ATOM 649 N N . ALA A 1 86 ? -10.778 -3.348 19.036 1.00 90.81 86 ALA A N 1
ATOM 650 C CA . ALA A 1 86 ? -11.022 -4.205 17.878 1.00 90.81 86 ALA A CA 1
ATOM 651 C C . ALA A 1 86 ? -12.471 -4.126 17.354 1.00 90.81 86 ALA A C 1
ATOM 653 O O . ALA A 1 86 ? -12.696 -4.265 16.151 1.00 90.81 86 ALA A O 1
ATOM 654 N N . ALA A 1 87 ? -13.459 -3.898 18.227 1.00 92.19 87 ALA A N 1
ATOM 655 C CA . ALA A 1 87 ? -14.860 -3.769 17.833 1.00 92.19 87 ALA A CA 1
ATOM 656 C C . ALA A 1 87 ? -15.138 -2.428 17.140 1.00 92.19 87 ALA A C 1
ATOM 658 O O . ALA A 1 87 ? -15.840 -2.415 16.126 1.00 92.19 87 ALA A O 1
ATOM 659 N N . VAL A 1 88 ? -14.549 -1.345 17.653 1.00 92.75 88 VAL A N 1
ATOM 660 C CA . VAL A 1 88 ? -14.632 0.008 17.081 1.00 92.75 88 VAL A CA 1
ATOM 661 C C . VAL A 1 88 ? -13.937 0.053 15.719 1.00 92.75 88 VAL A C 1
ATOM 663 O O . VAL A 1 88 ? -14.546 0.419 14.713 1.00 92.75 88 VAL A O 1
ATOM 666 N N . VAL A 1 89 ? -12.704 -0.462 15.642 1.00 92.81 89 VAL A N 1
ATOM 667 C CA . VAL A 1 89 ? -11.951 -0.590 14.386 1.00 92.81 89 VAL A CA 1
ATOM 668 C C . VAL A 1 89 ? -12.732 -1.416 13.369 1.00 92.81 89 VAL A C 1
ATOM 670 O O . VAL A 1 89 ? -12.889 -0.990 12.230 1.00 92.81 89 VAL A O 1
ATOM 673 N N . ARG A 1 90 ? -13.303 -2.562 13.763 1.00 94.50 90 ARG A N 1
ATOM 674 C CA . ARG A 1 90 ? -14.140 -3.377 12.868 1.00 94.50 90 ARG A CA 1
ATOM 675 C C . ARG A 1 90 ? -15.281 -2.568 12.246 1.00 94.50 90 ARG A C 1
ATOM 677 O O . ARG A 1 90 ? -15.505 -2.704 11.047 1.00 94.50 90 ARG A O 1
ATOM 684 N N . GLN A 1 91 ? -16.006 -1.765 13.027 1.00 93.00 91 GLN A N 1
ATOM 685 C CA . GLN A 1 91 ? -17.105 -0.947 12.501 1.00 93.00 91 GLN A CA 1
ATOM 686 C C . GLN A 1 91 ? -16.600 0.077 11.479 1.00 93.00 91 GLN A C 1
ATOM 688 O O . GLN A 1 91 ? -17.173 0.184 10.394 1.00 93.00 91 GLN A O 1
ATOM 693 N N . ARG A 1 92 ? -15.487 0.753 11.781 1.00 92.00 92 ARG A N 1
ATOM 694 C CA . ARG A 1 92 ? -14.866 1.736 10.882 1.00 92.00 92 ARG A CA 1
ATOM 695 C C . ARG A 1 92 ? -14.383 1.118 9.576 1.00 92.00 92 ARG A C 1
ATOM 697 O O . ARG A 1 92 ? -14.697 1.626 8.504 1.00 92.00 92 ARG A O 1
ATOM 704 N N . LEU A 1 93 ? -13.704 -0.023 9.645 1.00 93.25 93 LEU A N 1
ATOM 705 C CA . LEU A 1 93 ? -13.247 -0.733 8.452 1.00 93.25 93 LEU A CA 1
ATOM 706 C C . LEU A 1 93 ? -14.407 -1.218 7.575 1.00 93.25 93 LEU A C 1
ATOM 708 O O . LEU A 1 93 ? -14.333 -1.115 6.353 1.00 93.25 93 LEU A O 1
ATOM 712 N N . LEU A 1 94 ? -15.484 -1.739 8.175 1.00 93.94 94 LEU A N 1
ATOM 713 C CA . LEU A 1 94 ? -16.671 -2.155 7.420 1.00 93.94 94 LEU A CA 1
ATOM 714 C C . LEU A 1 94 ? -17.331 -0.968 6.709 1.00 93.94 94 LEU A C 1
ATOM 716 O O . LEU A 1 94 ? -17.747 -1.117 5.562 1.00 93.94 94 LEU A O 1
ATOM 720 N N . ALA A 1 95 ? -17.390 0.197 7.360 1.00 91.19 95 ALA A N 1
ATOM 721 C CA . ALA A 1 95 ? -17.905 1.423 6.755 1.00 91.19 95 ALA A CA 1
ATOM 722 C C . ALA A 1 95 ? -17.024 1.916 5.591 1.00 91.19 95 ALA A C 1
ATOM 724 O O . ALA A 1 95 ? -17.551 2.360 4.574 1.00 91.19 95 ALA A O 1
ATOM 725 N N . GLY A 1 96 ? -15.697 1.785 5.704 1.00 88.00 96 GLY A N 1
ATOM 726 C CA . GLY A 1 96 ? -14.746 2.143 4.643 1.00 88.00 96 GLY A CA 1
ATOM 727 C C . GLY A 1 96 ? -14.709 1.170 3.456 1.00 88.00 96 GLY A C 1
ATOM 728 O O . GLY A 1 96 ? -14.160 1.505 2.402 1.00 88.00 96 GLY A O 1
ATOM 729 N N . LEU A 1 97 ? -15.293 -0.027 3.597 1.00 90.25 97 LEU A N 1
ATOM 730 C CA . LEU A 1 97 ? -15.300 -1.068 2.567 1.00 90.25 97 LEU A CA 1
ATOM 731 C C . LEU A 1 97 ? -16.558 -1.006 1.684 1.00 90.25 97 LEU A C 1
ATOM 733 O O . LEU A 1 97 ? -17.398 -1.914 1.657 1.00 90.25 97 LEU A O 1
ATOM 737 N N . THR A 1 98 ? -16.679 0.086 0.937 1.00 88.62 98 THR A N 1
ATOM 738 C CA . THR A 1 98 ? -17.750 0.313 -0.041 1.00 88.62 98 THR A CA 1
ATOM 739 C C . THR A 1 98 ? -17.427 -0.334 -1.387 1.00 88.62 98 THR A C 1
ATOM 741 O O . THR A 1 98 ? -16.269 -0.593 -1.710 1.00 88.62 98 THR A O 1
ATOM 744 N N . THR A 1 99 ? -18.439 -0.640 -2.195 1.00 85.19 99 THR A N 1
ATOM 745 C CA . THR A 1 99 ? -18.200 -1.162 -3.547 1.00 85.19 99 THR A CA 1
ATOM 746 C C . THR A 1 99 ? -17.731 -0.022 -4.454 1.00 85.19 99 THR A C 1
ATOM 748 O O . THR A 1 99 ? -18.476 0.948 -4.592 1.00 85.19 99 THR A O 1
ATOM 751 N N . PRO A 1 100 ? -16.538 -0.105 -5.079 1.00 84.25 100 PRO A N 1
ATOM 752 C CA . PRO A 1 100 ? -16.087 0.937 -5.992 1.00 84.25 100 PRO A CA 1
ATOM 753 C C . PRO A 1 100 ? -17.020 1.071 -7.203 1.00 84.25 100 PRO A C 1
ATOM 755 O O . PRO A 1 100 ? -17.402 0.069 -7.824 1.00 84.25 100 PRO A O 1
ATOM 758 N N . GLU A 1 101 ? -17.367 2.312 -7.543 1.00 80.94 101 GLU A N 1
ATOM 759 C CA . GLU A 1 101 ? -18.106 2.638 -8.770 1.00 80.94 101 GLU A CA 1
ATOM 760 C C . GLU A 1 101 ? -17.231 2.421 -10.011 1.00 80.94 101 GLU A C 1
ATOM 762 O O . GLU A 1 101 ? -17.698 1.874 -11.007 1.00 80.94 101 GLU A O 1
ATOM 767 N N . ASP A 1 102 ? -15.949 2.780 -9.904 1.00 84.88 102 ASP A N 1
ATOM 768 C CA . ASP A 1 102 ? -14.936 2.611 -10.942 1.00 84.88 102 ASP A CA 1
ATOM 769 C C . ASP A 1 102 ? -14.556 1.127 -11.120 1.00 84.88 102 ASP A C 1
ATOM 771 O O . ASP A 1 102 ? -14.154 0.445 -10.169 1.00 84.88 102 ASP A O 1
ATOM 775 N N . GLU A 1 103 ? -14.673 0.635 -12.355 1.00 87.50 103 GLU A N 1
ATOM 776 C CA . GLU A 1 103 ? -14.336 -0.735 -12.748 1.00 87.50 103 GLU A CA 1
ATOM 777 C C . GLU A 1 103 ? -12.852 -1.059 -12.521 1.00 87.50 103 GLU A C 1
ATOM 779 O O . GLU A 1 103 ? -12.538 -2.126 -11.995 1.00 87.50 103 GLU A O 1
ATOM 784 N N . LEU A 1 104 ? -11.943 -0.112 -12.779 1.00 87.38 104 LEU A N 1
ATOM 785 C CA . LEU A 1 104 ? -10.510 -0.268 -12.513 1.00 87.38 104 LEU A CA 1
ATOM 786 C C . LE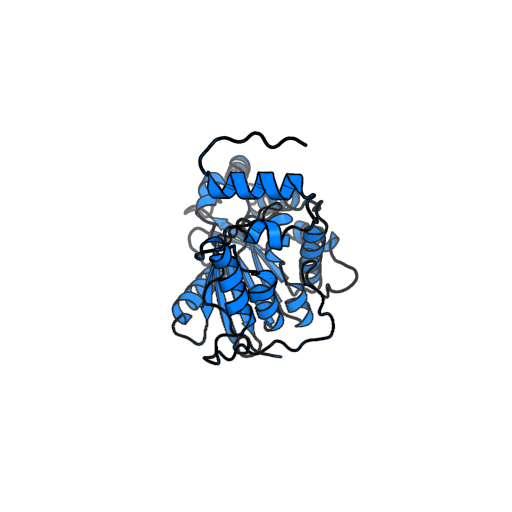U A 1 104 ? -10.252 -0.562 -11.032 1.00 87.38 104 LEU A C 1
ATOM 788 O O . LEU A 1 104 ? -9.477 -1.459 -10.686 1.00 87.38 104 LEU A O 1
ATOM 792 N N . LEU A 1 105 ? -10.883 0.210 -10.144 1.00 87.38 105 LEU A N 1
ATOM 793 C CA . LEU A 1 105 ? -10.717 0.028 -8.703 1.00 87.38 105 LEU A CA 1
ATOM 794 C C . LEU A 1 105 ? -11.349 -1.283 -8.238 1.00 87.38 105 LEU A C 1
ATOM 796 O O . LEU A 1 105 ? -10.793 -1.955 -7.369 1.00 87.38 105 LEU A O 1
ATOM 800 N N . ARG A 1 106 ? -12.484 -1.669 -8.829 1.00 90.62 106 ARG A N 1
ATOM 801 C CA . ARG A 1 106 ? -13.146 -2.942 -8.541 1.00 90.62 106 ARG A CA 1
ATOM 802 C C . ARG A 1 106 ? -12.266 -4.132 -8.910 1.00 90.62 106 ARG A C 1
ATOM 804 O O . ARG A 1 106 ? -12.108 -5.024 -8.082 1.00 90.62 106 ARG A O 1
ATOM 811 N N . ASP A 1 107 ? -11.656 -4.123 -10.089 1.00 92.19 107 ASP A N 1
ATOM 812 C CA . ASP A 1 107 ? -10.778 -5.201 -10.553 1.00 92.19 107 ASP A CA 1
ATOM 813 C C . ASP A 1 107 ? -9.529 -5.342 -9.676 1.00 92.19 107 ASP A C 1
ATOM 815 O O . ASP A 1 107 ? -9.120 -6.446 -9.303 1.00 92.19 107 ASP A O 1
ATOM 819 N N . ARG A 1 108 ? -8.940 -4.214 -9.275 1.00 93.69 108 ARG A N 1
ATOM 820 C CA . ARG A 1 108 ? -7.805 -4.197 -8.349 1.00 93.69 108 ARG A CA 1
ATOM 821 C C . ARG A 1 108 ? -8.182 -4.683 -6.949 1.00 93.69 108 ARG A C 1
ATOM 823 O O . ARG A 1 108 ? -7.443 -5.468 -6.352 1.00 93.69 108 ARG A O 1
ATOM 830 N N . LEU A 1 109 ? -9.349 -4.288 -6.440 1.00 94.44 109 LEU A N 1
ATOM 831 C CA . LEU A 1 109 ? -9.879 -4.809 -5.178 1.00 94.44 109 LEU A CA 1
ATOM 832 C C . LEU A 1 109 ? -10.148 -6.320 -5.264 1.00 94.44 109 LEU A C 1
ATOM 834 O O . LEU A 1 109 ? -9.809 -7.056 -4.336 1.00 94.44 109 LEU A O 1
ATOM 838 N N . ALA A 1 110 ? -10.685 -6.797 -6.390 1.00 95.62 110 ALA A N 1
ATOM 839 C CA . ALA A 1 110 ? -10.904 -8.216 -6.653 1.00 95.62 110 ALA A CA 1
ATOM 840 C C . ALA A 1 110 ? -9.584 -9.009 -6.642 1.00 95.62 110 ALA A C 1
ATOM 842 O O . ALA A 1 110 ? -9.534 -10.128 -6.124 1.00 95.62 110 ALA A O 1
ATOM 843 N N . ALA A 1 111 ? -8.485 -8.421 -7.128 1.00 96.62 111 ALA A N 1
ATOM 844 C CA . ALA A 1 111 ? -7.165 -9.041 -7.052 1.00 96.62 111 ALA A CA 1
ATOM 845 C C . ALA A 1 111 ? -6.651 -9.212 -5.614 1.00 96.62 111 ALA A C 1
ATOM 847 O O . ALA A 1 111 ? -6.119 -10.273 -5.280 1.00 96.62 111 ALA A O 1
ATOM 848 N N . LEU A 1 112 ? -6.860 -8.228 -4.733 1.00 96.06 112 LEU A N 1
ATOM 849 C CA . LEU A 1 112 ? -6.553 -8.403 -3.308 1.00 96.06 112 LEU A CA 1
ATOM 850 C C . LEU A 1 112 ? -7.461 -9.447 -2.662 1.00 96.06 112 LEU A C 1
ATOM 852 O O . LEU A 1 112 ? -6.970 -10.307 -1.935 1.00 96.06 112 LEU A O 1
ATOM 856 N N . ALA A 1 113 ? -8.765 -9.411 -2.951 1.00 96.81 113 ALA A N 1
ATOM 857 C CA . ALA A 1 113 ? -9.723 -10.387 -2.437 1.00 96.81 113 ALA A CA 1
ATOM 858 C C . ALA A 1 113 ? -9.341 -11.825 -2.824 1.00 96.81 113 ALA A C 1
ATOM 860 O O . ALA A 1 113 ? -9.450 -12.735 -2.001 1.00 96.81 113 ALA A O 1
ATOM 861 N N . TRP A 1 114 ? -8.819 -12.024 -4.040 1.00 98.31 114 TRP A N 1
ATOM 862 C CA . TRP A 1 114 ? -8.223 -13.291 -4.455 1.00 98.31 114 TRP A CA 1
ATOM 863 C C . TRP A 1 114 ? -7.072 -13.712 -3.532 1.00 98.31 114 TRP A C 1
ATOM 865 O O . TRP A 1 114 ? -7.094 -14.820 -3.005 1.00 98.31 114 TRP A O 1
ATOM 875 N N . MET A 1 115 ? -6.096 -12.839 -3.264 1.00 98.19 115 MET A N 1
ATOM 876 C CA . MET A 1 115 ? -4.976 -13.174 -2.371 1.00 98.19 115 MET A CA 1
ATOM 877 C C . MET A 1 115 ? -5.408 -13.448 -0.922 1.00 98.19 115 MET A C 1
ATOM 879 O O . MET A 1 115 ? -4.834 -14.322 -0.270 1.00 98.19 115 MET A O 1
ATOM 883 N N . VAL A 1 116 ? -6.426 -12.741 -0.412 1.00 97.31 116 VAL A N 1
ATOM 884 C CA . VAL A 1 116 ? -7.020 -13.031 0.909 1.00 97.31 116 VAL A CA 1
ATOM 885 C C . VAL A 1 116 ? -7.628 -14.436 0.928 1.00 97.31 116 VAL A C 1
ATOM 887 O O . VAL A 1 116 ? -7.446 -15.173 1.900 1.00 97.31 116 VAL A O 1
ATOM 890 N N . ALA A 1 117 ? -8.326 -14.820 -0.144 1.00 97.31 117 ALA A N 1
ATOM 891 C CA . ALA A 1 117 ? -8.941 -16.138 -0.272 1.00 97.31 117 ALA A CA 1
ATOM 892 C C . ALA A 1 117 ? -7.905 -17.267 -0.353 1.00 97.31 117 ALA A C 1
ATOM 894 O O . ALA A 1 117 ? -8.093 -18.312 0.263 1.00 97.31 117 ALA A O 1
ATOM 895 N N . GLU A 1 118 ? -6.796 -17.038 -1.059 1.00 97.81 118 GLU A N 1
ATOM 896 C CA . GLU A 1 118 ? -5.691 -17.998 -1.183 1.00 97.81 118 GLU A CA 1
ATOM 897 C C . GLU A 1 118 ? -4.753 -18.014 0.042 1.00 97.81 118 GLU A C 1
ATOM 899 O O . GLU A 1 118 ? -3.800 -18.791 0.090 1.00 97.81 118 GLU A O 1
ATOM 904 N N . GLY A 1 119 ? -4.980 -17.149 1.038 1.00 97.19 119 GLY A N 1
ATOM 905 C CA . GLY A 1 119 ? -4.117 -17.039 2.219 1.00 97.19 119 GLY A CA 1
ATOM 906 C C . GLY A 1 119 ? -2.711 -16.512 1.907 1.00 97.19 119 GLY A C 1
ATOM 907 O O . GLY A 1 119 ? -1.763 -16.772 2.653 1.00 97.19 119 GLY A O 1
ATOM 908 N N . THR A 1 120 ? -2.554 -15.791 0.794 1.00 98.19 120 THR A N 1
ATOM 909 C CA . THR A 1 120 ? -1.283 -15.192 0.365 1.00 98.19 120 THR A CA 1
ATOM 910 C C . THR A 1 120 ? -1.182 -13.705 0.688 1.00 98.19 120 THR A C 1
ATOM 912 O O . THR A 1 120 ? -0.102 -13.145 0.522 1.00 98.19 120 THR A O 1
ATOM 915 N N . LEU A 1 121 ? -2.248 -13.076 1.192 1.00 98.12 121 LEU A N 1
ATOM 916 C CA . LEU A 1 121 ? -2.250 -11.708 1.717 1.00 98.12 121 LEU A CA 1
ATOM 917 C C . LEU A 1 121 ? -2.625 -11.687 3.206 1.00 98.12 121 LEU A C 1
ATOM 919 O O . LEU A 1 121 ? -3.707 -12.136 3.580 1.00 98.12 121 LEU A O 1
ATOM 923 N N . GLU A 1 122 ? -1.756 -11.112 4.041 1.00 97.88 122 GLU A N 1
ATOM 924 C CA . GLU A 1 122 ? -2.069 -10.743 5.429 1.00 97.88 122 GLU A CA 1
ATOM 925 C C . GLU A 1 122 ? -2.192 -9.218 5.535 1.00 97.88 122 GLU A C 1
ATOM 927 O O . GLU A 1 122 ? -1.343 -8.483 5.027 1.00 97.88 122 GLU A O 1
ATOM 932 N N . ILE A 1 123 ? -3.244 -8.744 6.205 1.00 96.44 123 ILE A N 1
ATOM 933 C CA . ILE A 1 123 ? -3.499 -7.318 6.426 1.00 96.44 123 ILE A CA 1
ATOM 934 C C . ILE A 1 123 ? -3.464 -7.039 7.930 1.00 96.44 123 ILE A C 1
ATOM 936 O O . ILE A 1 123 ? -4.103 -7.752 8.713 1.00 96.44 123 ILE A O 1
ATOM 940 N N . ARG A 1 124 ? -2.745 -5.987 8.329 1.00 96.12 124 ARG A N 1
ATOM 941 C CA . ARG A 1 124 ? -2.749 -5.457 9.697 1.00 96.12 124 ARG A CA 1
ATOM 942 C C . ARG A 1 124 ? -3.125 -3.984 9.702 1.00 96.12 124 ARG A C 1
ATOM 944 O O . ARG A 1 124 ? -2.650 -3.210 8.876 1.00 96.12 124 ARG A O 1
ATOM 951 N N . VAL A 1 125 ? -3.981 -3.626 10.650 1.00 94.06 125 VAL A N 1
ATOM 952 C CA . VAL A 1 125 ? -4.429 -2.257 10.893 1.00 94.06 125 VAL A CA 1
ATOM 953 C C . VAL A 1 125 ? -3.514 -1.641 11.931 1.00 94.06 125 VAL A C 1
ATOM 955 O O . VAL A 1 125 ? -3.411 -2.177 13.034 1.00 94.06 125 VAL A O 1
ATOM 958 N N . VAL A 1 126 ? -2.864 -0.538 11.596 1.00 91.81 126 VAL A N 1
ATOM 959 C CA . VAL A 1 126 ? -1.978 0.181 12.508 1.00 91.81 126 VAL A CA 1
ATOM 960 C C . VAL A 1 126 ? -2.598 1.492 12.945 1.00 91.81 126 VAL A C 1
ATOM 962 O O . VAL A 1 126 ? -3.166 2.225 12.138 1.00 91.81 126 VAL A O 1
ATOM 965 N N . LEU A 1 127 ? -2.508 1.766 14.240 1.00 90.38 127 LEU A N 1
ATOM 966 C CA . LEU A 1 127 ? -3.054 2.968 14.855 1.00 90.38 127 LEU A CA 1
ATOM 967 C C . LEU A 1 127 ? -1.994 3.589 15.756 1.00 90.38 127 LEU A C 1
ATOM 969 O O . LEU A 1 127 ? -1.347 2.843 16.501 1.00 90.38 127 LEU A O 1
ATOM 973 N N . PRO A 1 128 ? -1.816 4.916 15.713 1.00 89.88 128 PRO A N 1
ATOM 974 C CA . PRO A 1 128 ? -1.018 5.590 16.713 1.00 89.88 128 PRO A CA 1
ATOM 975 C C . PRO A 1 128 ? -1.767 5.578 18.047 1.00 89.88 128 PRO A C 1
ATOM 977 O O . PRO A 1 128 ? -2.997 5.679 18.102 1.00 89.88 128 PRO A O 1
ATOM 980 N N . CYS A 1 129 ? -1.001 5.449 19.116 1.00 88.62 129 CYS A N 1
ATOM 981 C CA . CYS A 1 129 ? -1.475 5.381 20.480 1.00 88.62 129 CYS A CA 1
ATOM 982 C C . CYS A 1 129 ? -0.732 6.383 21.362 1.00 88.62 129 CYS A C 1
ATOM 984 O O . CYS A 1 129 ? 0.437 6.703 21.131 1.00 88.62 129 CYS A O 1
ATOM 986 N N . ASP A 1 130 ? -1.397 6.817 22.426 1.00 86.19 130 ASP A N 1
ATOM 987 C CA . ASP A 1 130 ? -0.751 7.517 23.525 1.00 86.19 130 ASP A CA 1
ATOM 988 C C . ASP A 1 130 ? 0.162 6.580 24.348 1.00 86.19 130 ASP A C 1
ATOM 990 O O . ASP A 1 130 ? 0.351 5.395 24.051 1.00 86.19 130 ASP A O 1
ATOM 994 N N . ARG A 1 131 ? 0.755 7.127 25.415 1.00 81.50 131 ARG A N 1
ATOM 995 C CA . ARG A 1 131 ? 1.659 6.385 26.310 1.00 81.50 131 ARG A CA 1
ATOM 996 C C . ARG A 1 131 ? 0.977 5.245 27.068 1.00 81.50 131 ARG A C 1
ATOM 998 O O . ARG A 1 131 ? 1.670 4.321 27.484 1.00 81.50 131 ARG A O 1
ATOM 1005 N N . ASP A 1 132 ? -0.341 5.309 27.222 1.00 80.75 132 ASP A N 1
ATOM 1006 C CA . ASP A 1 132 ? -1.152 4.306 27.909 1.00 80.75 132 ASP A CA 1
ATOM 1007 C C . ASP A 1 132 ? -1.714 3.259 26.926 1.00 80.75 132 ASP A C 1
ATOM 1009 O O . ASP A 1 132 ? -2.480 2.376 27.316 1.00 80.75 132 ASP A O 1
ATOM 1013 N N . GLY A 1 133 ? -1.323 3.330 25.647 1.00 80.25 133 GLY A N 1
ATOM 1014 C CA . GLY A 1 133 ? -1.744 2.407 24.596 1.00 80.25 133 GLY A CA 1
ATOM 1015 C C . GLY A 1 133 ? -3.139 2.696 24.037 1.00 80.25 133 GLY A C 1
ATOM 1016 O O . GLY A 1 133 ? -3.682 1.865 23.303 1.00 80.25 133 GLY A O 1
ATOM 1017 N N . ARG A 1 134 ? -3.736 3.848 24.359 1.00 84.94 134 ARG A N 1
ATOM 1018 C CA . ARG A 1 134 ? -5.057 4.247 23.855 1.00 84.94 134 ARG A CA 1
ATOM 1019 C C . ARG A 1 134 ? -4.912 4.863 22.469 1.00 84.94 134 ARG A C 1
ATOM 1021 O O . ARG A 1 134 ? -3.956 5.603 22.255 1.00 84.94 134 ARG A O 1
ATOM 1028 N N . PRO A 1 135 ? -5.820 4.572 21.526 1.00 87.31 135 PRO A N 1
ATOM 1029 C CA . PRO A 1 135 ? -5.726 5.120 20.179 1.00 87.31 135 PRO A CA 1
ATOM 1030 C C . PRO A 1 135 ? -5.840 6.649 20.181 1.00 87.31 135 PRO A C 1
ATOM 1032 O O . PRO A 1 135 ? -6.599 7.212 20.969 1.00 87.31 135 PRO A O 1
ATOM 1035 N N . LEU A 1 136 ? -5.144 7.304 19.254 1.00 85.56 136 LEU A N 1
ATOM 1036 C CA . LEU A 1 136 ? -5.304 8.736 18.996 1.00 85.56 136 LEU A CA 1
ATOM 1037 C C . LEU A 1 136 ? -6.398 8.994 17.940 1.00 85.56 136 LEU A C 1
ATOM 1039 O O . LEU A 1 136 ? -6.600 8.154 17.053 1.00 85.56 136 LEU A O 1
ATOM 1043 N N . PRO A 1 137 ? -7.104 10.139 18.004 1.00 82.31 137 PRO A N 1
ATOM 1044 C CA . PRO A 1 137 ? -8.084 10.520 16.989 1.00 82.31 137 PRO A CA 1
ATOM 1045 C C . PRO A 1 137 ? -7.409 10.852 15.654 1.00 82.31 137 PRO A C 1
ATOM 1047 O O . PRO A 1 137 ? -6.236 11.218 15.606 1.00 82.31 137 PRO A O 1
ATOM 1050 N N . ALA A 1 138 ? -8.166 10.754 14.558 1.00 74.94 138 ALA A N 1
ATOM 1051 C CA . ALA A 1 138 ? -7.674 10.924 13.190 1.00 74.94 138 ALA A CA 1
ATOM 1052 C C . ALA A 1 138 ? -6.952 12.262 12.954 1.00 74.94 138 ALA A C 1
ATOM 1054 O O . ALA A 1 138 ? -5.965 12.290 12.231 1.00 74.94 138 ALA A O 1
ATOM 1055 N N . GLU A 1 139 ? -7.408 13.347 13.582 1.00 70.31 139 GLU A N 1
ATOM 1056 C CA . GLU A 1 139 ? -6.804 14.683 13.456 1.00 70.31 139 GLU A CA 1
ATOM 1057 C C . GLU A 1 139 ? -5.368 14.720 13.985 1.00 70.31 139 GLU A C 1
ATOM 1059 O O . GLU A 1 139 ? -4.486 15.298 13.356 1.00 70.31 139 GLU A O 1
ATOM 1064 N N . GLU A 1 140 ? -5.120 14.040 15.104 1.00 70.25 140 GLU A N 1
ATOM 1065 C CA . GLU A 1 140 ? -3.785 13.901 15.681 1.00 70.25 140 GLU A CA 1
ATOM 1066 C C . GLU A 1 140 ? -2.988 12.822 14.947 1.00 70.25 140 GLU A C 1
ATOM 1068 O O . GLU A 1 140 ? -1.793 12.981 14.746 1.00 70.25 140 GLU A O 1
ATOM 1073 N N . ALA A 1 141 ? -3.645 11.744 14.508 1.00 65.50 141 ALA A N 1
ATOM 1074 C CA . ALA A 1 141 ? -3.040 10.593 13.842 1.00 65.50 141 ALA A CA 1
ATOM 1075 C C . ALA A 1 141 ? -2.625 10.849 12.385 1.00 65.50 141 ALA A C 1
ATOM 1077 O O . ALA A 1 141 ? -1.738 10.153 11.881 1.00 65.50 141 ALA A O 1
ATOM 1078 N N . ALA A 1 142 ? -3.269 11.802 11.701 1.00 58.50 142 ALA A N 1
ATOM 1079 C CA . ALA A 1 142 ? -3.057 12.084 10.285 1.00 58.50 142 ALA A CA 1
ATOM 1080 C C . ALA A 1 142 ? -1.573 12.323 10.001 1.00 58.50 142 ALA A C 1
ATOM 1082 O O . ALA A 1 142 ? -1.008 11.626 9.163 1.00 58.50 142 ALA A O 1
ATOM 1083 N N . GLU A 1 143 ? -0.921 13.178 10.795 1.00 55.53 143 GLU A N 1
ATOM 1084 C CA . GLU A 1 143 ? 0.504 13.504 10.660 1.00 55.53 143 GLU A CA 1
ATOM 1085 C C . GLU A 1 143 ? 1.428 12.281 10.800 1.00 55.53 143 GLU A C 1
ATOM 1087 O O . GLU A 1 143 ? 2.518 12.248 10.222 1.00 55.53 143 GLU A O 1
ATOM 1092 N N . TYR A 1 144 ? 0.990 11.247 11.524 1.00 55.84 144 TYR A N 1
ATOM 1093 C CA . TYR A 1 144 ? 1.812 10.094 11.878 1.00 55.84 144 TYR A CA 1
ATOM 1094 C C . TYR A 1 144 ? 1.791 8.976 10.830 1.00 55.84 144 TYR A C 1
ATOM 1096 O O . TYR A 1 144 ? 2.781 8.252 10.703 1.00 55.84 144 TYR A O 1
ATOM 1104 N N . PHE A 1 145 ? 0.710 8.814 10.056 1.00 62.62 145 PHE A N 1
ATOM 1105 C CA . PHE A 1 145 ? 0.564 7.702 9.103 1.00 62.62 145 PHE A CA 1
ATOM 1106 C C . PHE A 1 145 ? 0.546 8.161 7.637 1.00 62.62 145 PHE A C 1
ATOM 1108 O O . PHE A 1 145 ? -0.385 7.909 6.869 1.00 62.62 145 PHE A O 1
ATOM 1115 N N . HIS A 1 146 ? 1.619 8.844 7.229 1.00 62.50 146 HIS A N 1
ATOM 1116 C CA . HIS A 1 146 ? 1.785 9.356 5.863 1.00 62.50 146 HIS A CA 1
ATOM 1117 C C . HIS A 1 146 ? 2.854 8.642 5.021 1.00 62.50 146 HIS A C 1
ATOM 1119 O O . HIS A 1 146 ? 2.929 8.891 3.814 1.00 62.50 146 HIS A O 1
ATOM 1125 N N . ALA A 1 147 ? 3.656 7.745 5.602 1.00 61.81 147 ALA A N 1
ATOM 1126 C CA . ALA A 1 147 ? 4.717 7.052 4.873 1.00 61.81 147 ALA A CA 1
ATOM 1127 C C . ALA A 1 147 ? 4.150 5.914 4.001 1.00 61.81 147 ALA A C 1
ATOM 1129 O O . ALA A 1 147 ? 3.784 4.853 4.507 1.00 61.81 147 ALA A O 1
ATOM 1130 N N . LYS A 1 148 ? 4.105 6.116 2.675 1.00 79.69 148 LYS A N 1
ATOM 1131 C CA . LYS A 1 148 ? 3.791 5.049 1.713 1.00 79.69 148 LYS A CA 1
ATOM 1132 C C . LYS A 1 148 ? 5.065 4.386 1.243 1.00 79.69 148 LYS A C 1
ATOM 1134 O O . LYS A 1 148 ? 5.673 4.779 0.247 1.00 79.69 148 LYS A O 1
ATOM 1139 N N . GLU A 1 149 ? 5.435 3.339 1.954 1.00 92.06 149 GLU A N 1
ATOM 1140 C CA . GLU A 1 149 ? 6.639 2.571 1.677 1.00 92.06 149 GLU A CA 1
ATOM 1141 C C . GLU A 1 149 ? 6.284 1.177 1.180 1.00 92.06 149 GLU A C 1
ATOM 1143 O O . GLU A 1 149 ? 5.183 0.671 1.412 1.00 92.06 149 GLU A O 1
ATOM 1148 N N . GLY A 1 150 ? 7.194 0.543 0.460 1.00 95.56 150 GLY A N 1
ATOM 1149 C CA . GLY A 1 150 ? 7.036 -0.860 0.121 1.00 95.56 150 GLY A CA 1
ATOM 1150 C C . GLY A 1 150 ? 8.367 -1.532 -0.138 1.00 95.56 150 GLY A C 1
ATOM 1151 O O . GLY A 1 150 ? 9.352 -0.870 -0.458 1.00 95.56 150 GLY A O 1
ATOM 1152 N N . VAL A 1 151 ? 8.390 -2.851 0.028 1.00 98.56 151 VAL A N 1
ATOM 1153 C CA . VAL A 1 151 ? 9.567 -3.694 -0.155 1.00 98.56 151 VAL A CA 1
ATOM 1154 C C . VAL A 1 151 ? 9.197 -4.889 -1.018 1.00 98.56 151 VAL A C 1
ATOM 1156 O O . VAL A 1 151 ? 8.379 -5.728 -0.643 1.00 98.56 151 VAL A O 1
ATOM 1159 N N . PHE A 1 152 ? 9.843 -4.980 -2.169 1.00 98.69 152 PHE A N 1
ATOM 1160 C CA . PHE A 1 152 ? 9.813 -6.123 -3.065 1.00 98.69 152 PHE A CA 1
ATOM 1161 C C . PHE A 1 152 ? 10.984 -7.043 -2.739 1.00 98.69 152 PHE A C 1
ATOM 1163 O O . PHE A 1 152 ? 12.106 -6.566 -2.577 1.00 98.69 152 PHE A O 1
ATOM 1170 N N . THR A 1 153 ? 10.734 -8.346 -2.633 1.00 98.75 153 THR A N 1
ATOM 1171 C CA . THR A 1 153 ? 11.776 -9.367 -2.447 1.00 98.75 153 THR A CA 1
ATOM 1172 C C . THR A 1 153 ? 11.616 -10.450 -3.504 1.00 98.75 153 THR A C 1
ATOM 1174 O O . THR A 1 153 ? 10.526 -11.019 -3.645 1.00 98.75 153 THR A O 1
ATOM 1177 N N . ASP A 1 154 ? 12.687 -10.750 -4.232 1.00 98.44 154 ASP A N 1
ATOM 1178 C CA . ASP A 1 154 ? 12.706 -11.837 -5.210 1.00 98.44 154 ASP A CA 1
ATOM 1179 C C . ASP A 1 154 ? 13.107 -13.189 -4.612 1.00 98.44 154 ASP A C 1
ATOM 1181 O O . ASP A 1 154 ? 13.390 -13.326 -3.421 1.00 98.44 154 ASP A O 1
ATOM 1185 N N . ALA A 1 155 ? 13.089 -14.221 -5.455 1.00 97.19 155 ALA A N 1
ATOM 1186 C CA . ALA A 1 155 ? 13.440 -15.583 -5.066 1.00 97.19 155 ALA A CA 1
ATOM 1187 C C . ALA A 1 155 ? 14.932 -15.768 -4.722 1.00 97.19 155 ALA A C 1
ATOM 1189 O O . ALA A 1 155 ? 15.290 -16.784 -4.129 1.00 97.19 155 ALA A O 1
ATOM 1190 N N . TYR A 1 156 ? 15.793 -14.817 -5.094 1.00 96.75 156 TYR A N 1
ATOM 1191 C CA . TYR A 1 156 ? 17.231 -14.830 -4.815 1.00 96.75 156 TYR A CA 1
ATOM 1192 C C . TYR A 1 156 ? 17.576 -14.087 -3.514 1.00 96.75 156 TYR A C 1
ATOM 1194 O O . TYR A 1 156 ? 18.716 -14.144 -3.056 1.00 96.75 156 TYR A O 1
ATOM 1202 N N . GLY A 1 157 ? 16.590 -13.430 -2.894 1.00 96.25 157 GLY A N 1
ATOM 1203 C CA . GLY A 1 157 ? 16.754 -12.643 -1.674 1.00 96.25 157 GLY A CA 1
ATOM 1204 C C . GLY A 1 157 ? 17.183 -11.197 -1.928 1.00 96.25 157 GLY A C 1
ATOM 1205 O O . GLY A 1 157 ? 17.385 -10.448 -0.966 1.00 96.25 157 GLY A O 1
ATOM 1206 N N . ASP A 1 158 ? 17.286 -10.785 -3.193 1.00 98.31 158 ASP A N 1
ATOM 1207 C CA . ASP A 1 158 ? 17.477 -9.386 -3.536 1.00 98.31 158 ASP A CA 1
ATOM 1208 C C . ASP A 1 158 ? 16.188 -8.614 -3.236 1.00 98.31 158 ASP A C 1
ATOM 1210 O O . ASP A 1 158 ? 15.063 -9.094 -3.409 1.00 98.31 158 ASP A O 1
ATOM 1214 N N . ARG A 1 159 ? 16.370 -7.396 -2.729 1.00 98.69 159 ARG A N 1
ATOM 1215 C CA . ARG A 1 159 ? 15.298 -6.497 -2.306 1.00 98.69 159 ARG A CA 1
ATOM 1216 C C . ARG A 1 159 ? 15.390 -5.140 -2.990 1.00 98.69 159 ARG A C 1
ATOM 1218 O O . ARG A 1 159 ? 16.489 -4.598 -3.149 1.00 98.69 159 ARG A O 1
ATOM 1225 N N . ILE A 1 160 ? 14.220 -4.588 -3.304 1.00 98.62 160 ILE A N 1
ATOM 1226 C CA . ILE A 1 160 ? 14.003 -3.182 -3.654 1.00 98.62 160 ILE A CA 1
ATOM 1227 C C . ILE A 1 160 ? 13.038 -2.597 -2.631 1.00 98.62 160 ILE A C 1
ATOM 1229 O O . ILE A 1 160 ? 11.970 -3.164 -2.417 1.00 98.62 160 ILE A O 1
ATOM 1233 N N . ALA A 1 161 ? 13.383 -1.461 -2.036 1.00 98.25 161 ALA A N 1
ATOM 1234 C CA . ALA A 1 161 ? 12.454 -0.663 -1.250 1.00 98.25 161 ALA A CA 1
ATOM 1235 C C . ALA A 1 161 ? 12.126 0.638 -1.974 1.00 98.25 161 ALA A C 1
ATOM 1237 O O . ALA A 1 161 ? 12.947 1.162 -2.721 1.00 98.25 161 ALA A O 1
ATOM 1238 N N . PHE A 1 162 ? 10.946 1.183 -1.723 1.00 95.44 162 PHE A N 1
ATOM 1239 C CA . PHE A 1 162 ? 10.583 2.520 -2.165 1.00 95.44 162 PHE A CA 1
ATOM 1240 C C . PHE A 1 162 ? 9.875 3.282 -1.055 1.00 95.44 162 PHE A C 1
ATOM 1242 O O . PHE A 1 162 ? 9.238 2.680 -0.190 1.00 95.44 162 PHE A O 1
ATOM 1249 N N . SER A 1 163 ? 10.010 4.604 -1.081 1.00 92.50 163 SER A N 1
ATOM 1250 C CA . SER A 1 163 ? 9.391 5.510 -0.115 1.00 92.50 163 SER A CA 1
ATOM 1251 C C . SER A 1 163 ? 9.067 6.839 -0.788 1.00 92.50 163 SER A C 1
ATOM 1253 O O . SER A 1 163 ? 9.893 7.389 -1.522 1.00 92.50 163 SER A O 1
ATOM 1255 N N . GLY A 1 164 ? 7.856 7.347 -0.570 1.00 84.81 164 GLY A N 1
ATOM 1256 C CA . GLY A 1 164 ? 7.420 8.614 -1.145 1.00 84.81 164 GLY A CA 1
ATOM 1257 C C . GLY A 1 164 ? 5.997 9.003 -0.773 1.00 84.81 164 GLY A C 1
ATOM 1258 O O . GLY A 1 164 ? 5.344 8.360 0.054 1.00 84.81 164 GLY A O 1
ATOM 1259 N N . SER A 1 165 ? 5.513 10.069 -1.407 1.00 67.31 165 SER A N 1
ATOM 1260 C CA . SER A 1 165 ? 4.128 10.513 -1.289 1.00 67.31 165 SER A CA 1
ATOM 1261 C C . SER A 1 165 ? 3.268 9.804 -2.336 1.00 67.31 165 SER A C 1
ATOM 1263 O O . SER A 1 165 ? 3.517 9.874 -3.534 1.00 67.31 165 SER A O 1
ATOM 1265 N N . VAL A 1 166 ? 2.229 9.112 -1.877 1.00 57.25 166 VAL A N 1
ATOM 1266 C CA . VAL A 1 166 ? 1.154 8.561 -2.715 1.00 57.25 166 VAL A CA 1
ATOM 1267 C C . VAL A 1 166 ? -0.126 9.230 -2.239 1.00 57.25 166 VAL A C 1
ATOM 1269 O O . VAL A 1 166 ? -0.536 9.041 -1.095 1.00 57.25 166 VAL A O 1
ATOM 1272 N N . ASN A 1 167 ? -0.747 10.058 -3.067 1.00 54.69 167 ASN A N 1
ATOM 1273 C CA . ASN A 1 167 ? -2.064 10.602 -2.747 1.00 54.69 167 ASN A CA 1
ATOM 1274 C C . ASN A 1 167 ? -3.113 9.593 -3.213 1.00 54.69 167 ASN A C 1
ATOM 1276 O O . ASN A 1 167 ? -3.596 9.681 -4.329 1.00 54.69 167 ASN A O 1
ATOM 1280 N N . GLU A 1 168 ? -3.454 8.602 -2.389 1.00 52.12 168 GLU A N 1
ATOM 1281 C CA . GLU A 1 168 ? -4.405 7.526 -2.725 1.00 52.12 168 GLU A CA 1
ATOM 1282 C C . GLU A 1 168 ? -5.860 8.040 -2.804 1.00 52.12 168 GLU A C 1
ATOM 1284 O O . GLU A 1 168 ? -6.726 7.631 -2.039 1.00 52.12 168 GLU A O 1
ATOM 1289 N N . SER A 1 169 ? -6.154 8.967 -3.718 1.00 47.31 169 SER A N 1
ATOM 1290 C CA . SER A 1 169 ? -7.523 9.349 -4.060 1.00 47.31 169 SER A CA 1
ATOM 1291 C C . SER A 1 169 ? -7.978 8.589 -5.307 1.00 47.31 169 SER A C 1
ATOM 1293 O O . SER A 1 169 ? -7.212 8.414 -6.256 1.00 47.31 169 SER A O 1
ATOM 1295 N N . ALA A 1 170 ? -9.241 8.155 -5.327 1.00 44.88 170 ALA A N 1
ATOM 1296 C CA . ALA A 1 170 ? -9.847 7.468 -6.474 1.00 44.88 170 ALA A CA 1
ATOM 1297 C C . ALA A 1 170 ? -9.758 8.292 -7.776 1.00 44.88 170 ALA A C 1
ATOM 1299 O O . ALA A 1 170 ? -9.566 7.737 -8.850 1.00 44.88 170 ALA A O 1
ATOM 1300 N N . ARG A 1 171 ? -9.816 9.629 -7.673 1.00 45.62 171 ARG A N 1
ATOM 1301 C CA . ARG A 1 171 ? -9.658 10.568 -8.804 1.00 45.62 171 ARG A CA 1
ATOM 1302 C C . ARG A 1 171 ? -8.200 10.776 -9.230 1.00 45.62 171 ARG A C 1
ATOM 1304 O O . ARG A 1 171 ? -7.932 11.482 -10.196 1.00 45.62 171 ARG A O 1
ATOM 1311 N N . GLY A 1 172 ? -7.270 10.192 -8.483 1.00 46.25 172 GLY A N 1
ATOM 1312 C CA . GLY A 1 172 ? -5.864 10.526 -8.501 1.00 46.25 172 GLY A CA 1
ATOM 1313 C C . GLY A 1 172 ? -4.982 9.583 -9.302 1.00 46.25 172 GLY A C 1
ATOM 1314 O O . GLY A 1 172 ? -4.023 10.057 -9.868 1.00 46.25 172 GLY A O 1
ATOM 1315 N N . TRP A 1 173 ? -5.239 8.281 -9.439 1.00 47.66 173 TRP A N 1
ATOM 1316 C CA . TRP A 1 173 ? -4.189 7.375 -9.960 1.00 47.66 173 TRP A CA 1
ATOM 1317 C C . TRP A 1 173 ? -3.634 7.7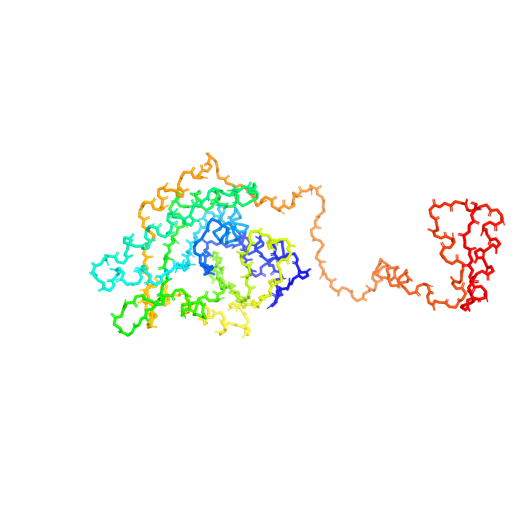43 -11.360 1.00 47.66 173 TRP A C 1
ATOM 1319 O O . TRP A 1 173 ? -2.439 7.590 -11.605 1.00 47.66 173 TRP A O 1
ATOM 1329 N N . GLN A 1 174 ? -4.456 8.293 -12.265 1.00 46.31 174 GLN A N 1
ATOM 1330 C CA . GLN A 1 174 ? -3.987 8.774 -13.580 1.00 46.31 174 GLN A CA 1
ATOM 1331 C C . GLN A 1 174 ? -3.346 10.177 -13.544 1.00 46.31 174 GLN A C 1
ATOM 1333 O O . GLN A 1 174 ? -2.624 10.547 -14.468 1.00 46.31 174 GLN A O 1
ATOM 1338 N N . HIS A 1 175 ? -3.594 10.967 -12.495 1.00 44.03 175 HIS A N 1
ATOM 1339 C CA . HIS A 1 175 ? -3.186 12.378 -12.372 1.00 44.03 175 HIS A CA 1
ATOM 1340 C C . HIS A 1 175 ? -2.436 12.690 -11.065 1.00 44.03 175 HIS A C 1
ATOM 1342 O O . HIS A 1 175 ? -2.194 13.848 -10.730 1.00 44.03 175 HIS A O 1
ATOM 1348 N N . ASN A 1 176 ? -2.055 11.660 -10.312 1.00 54.69 176 ASN A N 1
ATOM 1349 C CA . ASN A 1 176 ? -1.458 11.793 -9.002 1.00 54.69 176 ASN A CA 1
ATOM 1350 C C . ASN A 1 176 ? -0.011 12.179 -9.193 1.00 54.69 176 ASN A C 1
ATOM 1352 O O . ASN A 1 176 ? 0.789 11.441 -9.789 1.00 54.69 176 ASN A O 1
ATOM 1356 N N . TYR A 1 177 ? 0.318 13.307 -8.587 1.00 46.94 177 TYR A N 1
ATOM 1357 C CA . TYR A 1 177 ? 1.676 13.733 -8.349 1.00 46.94 177 TYR A CA 1
ATOM 1358 C C . TYR A 1 177 ? 2.299 12.829 -7.267 1.00 46.94 177 TYR A C 1
ATOM 1360 O O . TYR A 1 177 ? 2.402 13.213 -6.107 1.00 46.94 177 TYR A O 1
ATOM 1368 N N . GLU A 1 178 ? 2.631 11.584 -7.624 1.00 68.31 178 GLU A N 1
ATOM 1369 C CA . GLU A 1 178 ? 3.381 10.666 -6.751 1.00 68.31 178 GLU A CA 1
ATOM 1370 C C . GLU A 1 178 ? 4.835 10.728 -7.163 1.00 68.31 178 GLU A C 1
ATOM 1372 O O . GLU A 1 178 ? 5.168 10.529 -8.336 1.00 68.31 178 GLU A O 1
ATOM 1377 N N . GLN A 1 179 ? 5.677 10.988 -6.177 1.00 82.19 179 GLN A N 1
ATOM 1378 C CA . GLN A 1 179 ? 7.113 10.937 -6.314 1.00 82.19 179 GLN A CA 1
ATOM 1379 C C . GLN A 1 179 ? 7.649 10.049 -5.203 1.00 82.19 179 GLN A C 1
ATOM 1381 O O . GLN A 1 179 ? 7.338 10.256 -4.027 1.00 82.19 179 GLN A O 1
ATOM 1386 N N . PHE A 1 180 ? 8.457 9.066 -5.575 1.00 90.38 180 PHE A N 1
ATOM 1387 C CA . PHE A 1 180 ? 9.104 8.181 -4.621 1.00 90.38 180 PHE A CA 1
ATOM 1388 C C . PHE A 1 180 ? 10.548 7.908 -5.013 1.00 90.38 180 PHE A C 1
ATOM 1390 O O . PHE A 1 180 ? 10.897 7.830 -6.193 1.00 90.38 180 PHE A O 1
ATOM 1397 N N . ALA A 1 181 ? 11.386 7.769 -3.993 1.00 94.94 181 ALA A N 1
ATOM 1398 C CA . ALA A 1 181 ? 12.743 7.273 -4.126 1.00 94.94 181 ALA A CA 1
ATOM 1399 C C . ALA A 1 181 ? 12.741 5.744 -4.054 1.00 94.94 181 ALA A C 1
ATOM 1401 O O . ALA A 1 181 ? 11.867 5.140 -3.425 1.00 94.94 181 ALA A O 1
ATOM 1402 N N . VAL A 1 182 ? 13.733 5.133 -4.691 1.00 97.38 182 VAL A N 1
ATOM 1403 C CA . VAL A 1 182 ? 13.935 3.689 -4.759 1.00 97.38 182 VAL A CA 1
ATOM 1404 C C . VAL A 1 182 ? 15.326 3.357 -4.245 1.00 97.38 182 VAL A C 1
ATOM 1406 O O . VAL A 1 182 ? 16.311 4.019 -4.568 1.00 97.38 182 VAL A O 1
ATOM 1409 N N . TYR A 1 183 ? 15.384 2.315 -3.428 1.00 98.19 183 TYR A N 1
ATOM 1410 C CA . TYR A 1 183 ? 16.577 1.841 -2.756 1.00 98.19 183 TYR A CA 1
ATOM 1411 C C . TYR A 1 183 ? 16.773 0.362 -3.066 1.00 98.19 183 TYR A C 1
ATOM 1413 O O . TYR A 1 183 ? 15.822 -0.421 -3.076 1.00 98.19 183 TYR A O 1
ATOM 1421 N N . PHE A 1 184 ? 18.016 -0.030 -3.274 1.00 98.31 184 PHE A N 1
ATOM 1422 C CA . PHE A 1 184 ? 18.424 -1.348 -3.716 1.00 98.31 184 PHE A CA 1
ATOM 1423 C C . PHE A 1 184 ? 19.272 -2.026 -2.648 1.00 98.31 184 PHE A C 1
ATOM 1425 O O . PHE A 1 184 ? 20.100 -1.418 -1.973 1.00 98.31 184 PHE A O 1
ATOM 1432 N N . SER A 1 185 ? 19.092 -3.332 -2.501 1.00 98.19 185 SER A N 1
ATOM 1433 C CA . SER A 1 185 ? 19.883 -4.134 -1.557 1.00 98.19 185 SER A CA 1
ATOM 1434 C C . SER A 1 185 ? 21.316 -4.408 -2.027 1.00 98.19 185 SER A C 1
ATOM 1436 O O . SER A 1 185 ? 22.128 -4.907 -1.246 1.00 98.19 185 SER A O 1
ATOM 1438 N N . TRP A 1 186 ? 21.628 -4.085 -3.284 1.00 96.75 186 TRP A N 1
ATOM 1439 C CA . TRP A 1 186 ? 22.868 -4.458 -3.961 1.00 96.75 186 TRP A CA 1
ATOM 1440 C C . TRP A 1 186 ? 23.786 -3.290 -4.319 1.00 96.75 186 TRP A C 1
ATOM 1442 O O . TRP A 1 186 ? 24.815 -3.511 -4.956 1.00 96.75 186 TRP A O 1
ATOM 1452 N N . ASP A 1 187 ? 23.448 -2.067 -3.915 1.00 94.94 187 ASP A N 1
ATOM 1453 C CA . ASP A 1 187 ? 24.273 -0.885 -4.157 1.00 94.94 187 ASP A CA 1
ATOM 1454 C C . ASP A 1 187 ? 24.417 -0.006 -2.899 1.00 94.94 187 ASP A C 1
ATOM 1456 O O . ASP A 1 187 ? 24.100 -0.415 -1.776 1.00 94.94 187 ASP A O 1
ATOM 1460 N N . GLY A 1 188 ? 24.927 1.216 -3.082 1.00 95.81 188 GLY A N 1
ATOM 1461 C CA . GLY A 1 188 ? 25.145 2.178 -2.000 1.00 95.81 188 GLY A CA 1
ATOM 1462 C C . GLY A 1 188 ? 23.875 2.648 -1.280 1.00 95.81 188 GLY A C 1
ATOM 1463 O O . GLY A 1 188 ? 23.977 3.221 -0.197 1.00 95.81 188 GLY A O 1
ATOM 1464 N N . THR A 1 189 ? 22.681 2.394 -1.820 1.00 97.50 189 THR A N 1
ATOM 1465 C CA . THR A 1 189 ? 21.402 2.785 -1.208 1.00 97.50 189 THR A CA 1
ATOM 1466 C C . THR A 1 189 ? 20.875 1.770 -0.187 1.00 97.50 189 THR A C 1
ATOM 1468 O O . THR A 1 189 ? 19.901 2.051 0.519 1.00 97.50 189 THR A O 1
ATOM 1471 N N . ARG A 1 190 ? 21.549 0.621 -0.020 1.00 97.62 190 ARG A N 1
ATOM 1472 C CA . ARG A 1 190 ? 21.168 -0.440 0.926 1.00 97.62 190 ARG A CA 1
ATOM 1473 C C . ARG A 1 190 ? 20.834 0.050 2.347 1.00 97.62 190 ARG A C 1
ATOM 1475 O O . ARG A 1 190 ? 19.850 -0.441 2.899 1.00 97.62 190 ARG A O 1
ATOM 1482 N N . PRO A 1 191 ? 21.570 0.991 2.976 1.00 98.19 191 PRO A N 1
ATOM 1483 C CA . PRO A 1 191 ? 21.215 1.473 4.312 1.00 98.19 191 PRO A CA 1
ATOM 1484 C C . PRO A 1 191 ? 19.810 2.091 4.398 1.00 98.19 191 PRO A C 1
ATOM 1486 O O . PRO A 1 191 ? 19.126 1.879 5.398 1.00 98.19 191 PRO A O 1
ATOM 1489 N N . TYR A 1 192 ? 19.356 2.793 3.353 1.00 96.69 192 TYR A N 1
ATOM 1490 C CA . TYR A 1 192 ? 18.008 3.370 3.278 1.00 96.69 192 TYR A CA 1
ATOM 1491 C C . TYR A 1 192 ? 16.943 2.282 3.126 1.00 96.69 192 TYR A C 1
ATOM 1493 O O . TYR A 1 192 ? 15.926 2.315 3.818 1.00 96.69 192 TYR A O 1
ATOM 1501 N N . LEU A 1 193 ? 17.214 1.260 2.303 1.00 98.06 193 LEU A N 1
ATOM 1502 C CA . LEU A 1 193 ? 16.354 0.080 2.198 1.00 98.06 193 LEU A CA 1
ATOM 1503 C C . LEU A 1 193 ? 16.149 -0.584 3.563 1.00 98.06 193 LEU A C 1
ATOM 1505 O O . LEU A 1 193 ? 15.018 -0.878 3.945 1.00 98.06 193 LEU A O 1
ATOM 1509 N N . GLU A 1 194 ? 17.223 -0.799 4.326 1.00 98.12 194 GLU A N 1
ATOM 1510 C CA . GLU A 1 194 ? 17.113 -1.451 5.636 1.00 98.12 194 GLU A CA 1
ATOM 1511 C C . GLU A 1 194 ? 16.378 -0.585 6.672 1.00 98.12 194 GLU A C 1
ATOM 1513 O O . GLU A 1 194 ? 15.862 -1.121 7.651 1.00 98.12 194 GLU A O 1
ATOM 1518 N N . GLN A 1 195 ? 16.309 0.740 6.496 1.00 96.12 195 GLN A N 1
ATOM 1519 C CA . GLN A 1 195 ? 15.450 1.590 7.330 1.00 96.12 195 GLN A CA 1
ATOM 1520 C C . GLN A 1 195 ? 13.968 1.362 7.024 1.00 96.12 195 GLN A C 1
ATOM 1522 O O . GLN A 1 195 ? 13.186 1.206 7.960 1.00 96.12 195 GLN A O 1
ATOM 1527 N N . VAL A 1 196 ? 13.597 1.285 5.740 1.00 96.50 196 VAL A N 1
ATOM 1528 C CA . VAL A 1 196 ? 12.221 0.971 5.315 1.00 96.50 196 VAL A CA 1
ATOM 1529 C C . VAL A 1 196 ? 11.800 -0.400 5.847 1.00 96.50 196 VAL A C 1
ATOM 1531 O O . VAL A 1 196 ? 10.753 -0.530 6.477 1.00 96.50 196 VAL A O 1
ATOM 1534 N N . VAL A 1 197 ? 12.653 -1.415 5.672 1.00 97.81 197 VAL A N 1
ATOM 1535 C CA . VAL A 1 197 ? 12.398 -2.774 6.176 1.00 97.81 197 VAL A CA 1
ATOM 1536 C C . VAL A 1 197 ? 12.214 -2.769 7.693 1.00 97.81 197 VAL A C 1
ATOM 1538 O O . VAL A 1 197 ? 11.240 -3.327 8.187 1.00 97.81 197 VAL A O 1
ATOM 1541 N N . ARG A 1 198 ? 13.106 -2.111 8.446 1.00 96.75 198 ARG A N 1
ATOM 1542 C CA . ARG A 1 198 ? 13.002 -2.045 9.912 1.00 96.75 198 ARG A CA 1
ATOM 1543 C C . ARG A 1 198 ? 11.725 -1.361 10.386 1.00 96.75 198 ARG A C 1
ATOM 1545 O O . ARG A 1 198 ? 11.101 -1.869 11.311 1.00 96.75 198 ARG A O 1
ATOM 1552 N N . ARG A 1 199 ? 11.334 -0.240 9.771 1.00 93.81 199 ARG A N 1
ATOM 1553 C CA . ARG A 1 199 ? 10.065 0.434 10.091 1.00 93.81 199 ARG A CA 1
ATOM 1554 C C . ARG A 1 199 ? 8.876 -0.484 9.834 1.00 93.81 199 ARG A C 1
ATOM 1556 O O . ARG A 1 199 ? 8.034 -0.638 10.715 1.00 93.81 199 ARG A O 1
ATOM 1563 N N . PHE A 1 200 ? 8.842 -1.128 8.665 1.00 95.88 200 PHE A N 1
ATOM 1564 C CA . PHE A 1 200 ? 7.775 -2.064 8.326 1.00 95.88 200 PHE A CA 1
ATOM 1565 C C . PHE A 1 200 ? 7.690 -3.201 9.345 1.00 95.88 200 PHE A C 1
ATOM 1567 O O . PHE A 1 200 ? 6.612 -3.454 9.867 1.00 95.88 200 PHE A O 1
ATOM 1574 N N . GLU A 1 201 ? 8.804 -3.870 9.659 1.00 97.56 201 GLU A N 1
ATOM 1575 C CA . GLU A 1 201 ? 8.797 -5.009 10.584 1.00 97.56 201 GLU A CA 1
ATOM 1576 C C . GLU A 1 201 ? 8.420 -4.593 12.012 1.00 97.56 201 GLU A C 1
ATOM 1578 O O . GLU A 1 201 ? 7.637 -5.293 12.647 1.00 97.56 201 GLU A O 1
ATOM 1583 N N . ARG A 1 202 ? 8.888 -3.438 12.507 1.00 95.81 202 ARG A N 1
ATOM 1584 C CA . ARG A 1 202 ? 8.503 -2.945 13.842 1.00 95.81 202 ARG A CA 1
ATOM 1585 C C . ARG A 1 202 ? 7.007 -2.682 13.939 1.00 95.81 202 ARG A C 1
ATOM 1587 O O . ARG A 1 202 ? 6.369 -3.153 14.876 1.00 95.81 202 ARG A O 1
ATOM 1594 N N . LEU A 1 203 ? 6.428 -1.998 12.952 1.00 94.25 203 LEU A N 1
ATOM 1595 C CA . LEU A 1 203 ? 4.977 -1.816 12.877 1.00 94.25 203 LEU A CA 1
ATOM 1596 C C . LEU A 1 203 ? 4.265 -3.161 12.745 1.00 94.25 203 LEU A C 1
ATOM 1598 O O . LEU A 1 203 ? 3.326 -3.436 13.484 1.00 94.25 203 LEU A O 1
ATOM 1602 N N . TRP A 1 204 ? 4.736 -4.024 11.844 1.00 96.38 204 TRP A N 1
ATOM 1603 C CA . TRP A 1 204 ? 4.147 -5.332 11.605 1.00 96.38 204 TRP A CA 1
ATOM 1604 C C . TRP A 1 204 ? 4.075 -6.145 12.890 1.00 96.38 204 TRP A C 1
ATOM 1606 O O . TRP A 1 204 ? 3.005 -6.645 13.217 1.00 96.38 204 TRP A O 1
ATOM 1616 N N . HIS A 1 205 ? 5.169 -6.244 13.642 1.00 96.44 205 HIS A N 1
ATOM 1617 C CA . HIS A 1 205 ? 5.268 -7.034 14.867 1.00 96.44 205 HIS A CA 1
ATOM 1618 C C . HIS A 1 205 ? 4.703 -6.343 16.121 1.00 96.44 205 HIS A C 1
ATOM 1620 O O . HIS A 1 205 ? 4.606 -6.995 17.158 1.00 96.44 205 HIS A O 1
ATOM 1626 N N . GLY A 1 206 ? 4.257 -5.085 16.027 1.00 92.38 206 GLY A N 1
ATOM 1627 C CA . GLY A 1 206 ? 3.750 -4.325 17.176 1.00 92.38 206 GLY A CA 1
ATOM 1628 C C . GLY A 1 206 ? 4.857 -3.866 18.132 1.00 92.38 206 GLY A C 1
ATOM 1629 O O . GLY A 1 206 ? 4.634 -3.747 19.331 1.00 92.38 206 GLY A O 1
ATOM 1630 N N . GLU A 1 207 ? 6.059 -3.639 17.604 1.00 94.19 207 GLU A N 1
ATOM 1631 C CA . GLU A 1 207 ? 7.271 -3.237 18.330 1.00 94.19 207 GLU A CA 1
ATOM 1632 C C . GLU A 1 207 ? 7.607 -1.746 18.135 1.00 94.19 207 GLU A C 1
ATOM 1634 O O . GLU A 1 207 ? 8.665 -1.271 18.556 1.00 94.19 207 GLU A O 1
ATOM 1639 N N . GLU A 1 208 ? 6.738 -0.999 17.451 1.00 91.50 208 GLU A N 1
ATOM 1640 C CA . GLU A 1 208 ? 6.859 0.447 17.278 1.00 91.50 208 GLU A CA 1
ATOM 1641 C C . GLU A 1 208 ? 6.205 1.180 18.472 1.00 91.50 208 GLU A C 1
ATOM 1643 O O . GLU A 1 208 ? 4.980 1.208 18.570 1.00 91.50 208 GLU A O 1
ATOM 1648 N N . PRO A 1 209 ? 6.975 1.762 19.415 1.00 88.88 209 PRO A N 1
ATOM 1649 C CA . PRO A 1 209 ? 6.474 2.620 20.480 1.00 88.88 209 PRO A CA 1
ATOM 1650 C C . PRO A 1 209 ? 5.490 3.682 20.000 1.00 88.88 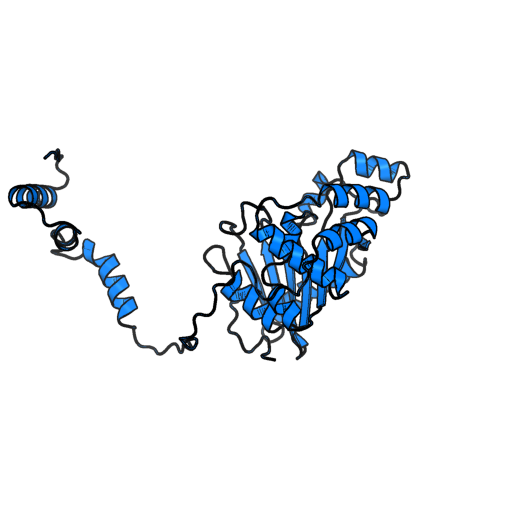209 PRO A C 1
ATOM 1652 O O . PRO A 1 209 ? 5.765 4.413 19.053 1.00 88.88 209 PRO A O 1
ATOM 1655 N N . GLY A 1 210 ? 4.370 3.790 20.716 1.00 89.25 210 GLY A N 1
ATOM 1656 C CA . GLY A 1 210 ? 3.281 4.698 20.362 1.00 89.25 210 GLY A CA 1
ATOM 1657 C C . GLY A 1 210 ? 2.409 4.183 19.219 1.00 89.25 210 GLY A C 1
ATOM 1658 O O . GLY A 1 210 ? 1.674 4.969 18.637 1.00 89.25 210 GLY A O 1
ATOM 1659 N N . TRP A 1 211 ? 2.483 2.894 18.876 1.00 91.19 211 TRP A N 1
ATOM 1660 C CA . TRP A 1 211 ? 1.637 2.280 17.857 1.00 91.19 211 TRP A CA 1
ATOM 1661 C C . TRP A 1 211 ? 1.129 0.912 18.290 1.00 91.19 211 TRP A C 1
ATOM 1663 O O . TRP A 1 211 ? 1.809 0.157 18.986 1.00 91.19 211 TRP A O 1
ATOM 1673 N N . VAL A 1 212 ? -0.057 0.560 17.802 1.00 91.81 212 VAL A N 1
ATOM 1674 C CA . VAL A 1 212 ? -0.613 -0.790 17.893 1.00 91.81 212 VAL A CA 1
ATOM 1675 C C . VAL A 1 212 ? -0.869 -1.340 16.497 1.00 91.81 212 VAL A C 1
ATOM 1677 O O . VAL A 1 212 ? -1.326 -0.619 15.614 1.00 91.81 212 VAL A O 1
ATOM 1680 N N . ALA A 1 213 ? -0.599 -2.633 16.308 1.00 92.56 213 ALA A N 1
ATOM 1681 C CA . ALA A 1 213 ? -0.913 -3.365 15.089 1.00 92.56 213 ALA A CA 1
ATOM 1682 C C . ALA A 1 213 ? -1.948 -4.453 15.380 1.00 92.56 213 ALA A C 1
ATOM 1684 O O . ALA A 1 213 ? -1.687 -5.430 16.085 1.00 92.56 213 ALA A O 1
ATOM 1685 N N . LEU A 1 214 ? -3.140 -4.290 14.822 1.00 94.12 214 LEU A N 1
ATOM 1686 C CA . LEU A 1 214 ? -4.255 -5.212 14.962 1.00 94.12 214 LEU A CA 1
ATOM 1687 C C . LEU A 1 214 ? -4.343 -6.094 13.719 1.00 94.12 214 LEU A C 1
ATOM 1689 O O . LEU A 1 214 ? -4.201 -5.624 12.592 1.00 94.12 214 LEU A O 1
ATOM 1693 N N . ARG A 1 215 ? -4.629 -7.384 13.900 1.00 94.44 215 ARG A N 1
ATOM 1694 C CA . ARG A 1 215 ? -5.014 -8.233 12.765 1.00 94.44 215 ARG A CA 1
ATOM 1695 C C . ARG A 1 215 ? -6.324 -7.734 12.168 1.00 94.44 215 ARG A C 1
ATOM 1697 O O . ARG A 1 215 ? -7.181 -7.225 12.892 1.00 94.44 215 ARG A O 1
ATOM 1704 N N . LEU A 1 216 ? -6.491 -7.929 10.861 1.00 93.75 216 LEU A N 1
ATOM 1705 C CA . LEU A 1 216 ? -7.753 -7.628 10.200 1.00 93.75 216 LEU A CA 1
ATOM 1706 C C . LEU A 1 216 ? -8.908 -8.399 10.876 1.00 93.75 216 LEU A C 1
ATOM 1708 O O . LEU A 1 216 ? -8.824 -9.624 10.985 1.00 93.75 216 LEU A O 1
ATOM 1712 N N . PRO A 1 217 ? -9.981 -7.722 11.327 1.00 94.25 217 PRO A N 1
ATOM 1713 C CA . PRO A 1 217 ? -11.129 -8.398 11.921 1.00 94.25 217 PRO A CA 1
ATOM 1714 C C . PRO A 1 217 ? -11.790 -9.374 10.940 1.00 94.25 217 PRO A C 1
ATOM 1716 O O . PRO A 1 217 ? -11.991 -9.030 9.775 1.00 94.25 217 PRO A O 1
ATOM 1719 N N . GLU A 1 218 ? -12.215 -10.547 11.422 1.00 92.81 218 GLU A N 1
ATOM 1720 C CA . GLU A 1 218 ? -12.765 -11.604 10.554 1.00 92.81 218 GLU A CA 1
ATOM 1721 C C . GLU A 1 218 ? -13.966 -11.128 9.725 1.00 92.81 218 GLU A C 1
ATOM 1723 O O . GLU A 1 218 ? -14.051 -11.402 8.537 1.00 92.81 218 GLU A O 1
ATOM 1728 N N . ALA A 1 219 ? -14.853 -10.313 10.302 1.00 93.06 219 ALA A N 1
ATOM 1729 C CA . ALA A 1 219 ? -15.994 -9.757 9.568 1.00 93.06 219 ALA A CA 1
ATOM 1730 C C . ALA A 1 219 ? -15.576 -8.899 8.353 1.00 93.06 219 ALA A C 1
ATOM 1732 O O . ALA A 1 219 ? -16.262 -8.889 7.333 1.00 93.06 219 ALA A O 1
ATOM 1733 N N . VAL A 1 220 ? -14.450 -8.184 8.449 1.00 93.88 220 VAL A N 1
ATOM 1734 C CA . VAL A 1 220 ? -13.906 -7.379 7.342 1.00 93.88 220 VAL A CA 1
ATOM 1735 C C . VAL A 1 220 ? -13.254 -8.292 6.308 1.00 93.88 220 VAL A C 1
ATOM 1737 O O . VAL A 1 220 ? -13.431 -8.081 5.109 1.00 93.88 220 VAL A O 1
ATOM 1740 N N . ARG A 1 221 ? -12.550 -9.336 6.764 1.00 94.88 221 ARG A N 1
ATOM 1741 C CA . ARG A 1 221 ? -11.994 -10.381 5.899 1.00 94.88 221 ARG A CA 1
ATOM 1742 C C . ARG A 1 221 ? -13.093 -11.046 5.064 1.00 94.88 221 ARG A C 1
ATOM 1744 O O . ARG A 1 221 ? -12.976 -11.082 3.844 1.00 94.88 221 ARG A O 1
ATOM 1751 N N . GLU A 1 222 ? -14.183 -11.480 5.688 1.00 94.75 222 GLU A N 1
ATOM 1752 C CA . GLU A 1 222 ? -15.342 -12.067 5.001 1.00 94.75 222 GLU A CA 1
ATOM 1753 C C . GLU A 1 222 ? -15.984 -11.089 4.006 1.00 94.75 222 GLU A C 1
ATOM 1755 O O . GLU A 1 222 ? -16.317 -11.454 2.877 1.00 94.75 222 GLU A O 1
ATOM 1760 N N . ARG A 1 223 ? -16.083 -9.801 4.363 1.00 94.06 223 ARG A N 1
ATOM 1761 C CA . ARG A 1 223 ? -16.582 -8.777 3.436 1.00 94.06 223 ARG A CA 1
ATOM 1762 C C . ARG A 1 223 ? -15.660 -8.575 2.229 1.00 94.06 223 ARG A C 1
ATOM 1764 O O . ARG A 1 223 ? -16.173 -8.346 1.136 1.00 94.06 223 ARG A O 1
ATOM 1771 N N . LEU A 1 224 ? -14.338 -8.681 2.392 1.00 94.12 224 LEU A N 1
ATOM 1772 C CA . LEU A 1 224 ? -13.386 -8.655 1.274 1.00 94.12 224 LEU A CA 1
ATOM 1773 C C . LEU A 1 224 ? -13.558 -9.868 0.356 1.00 94.12 224 LEU A C 1
ATOM 1775 O O . LEU A 1 224 ? -13.518 -9.714 -0.863 1.00 94.12 224 LEU A O 1
ATOM 1779 N N . LEU A 1 225 ? -13.801 -11.056 0.919 1.00 95.31 225 LEU A N 1
ATOM 1780 C CA . LEU A 1 225 ? -14.005 -12.284 0.143 1.00 95.31 225 LEU A CA 1
ATOM 1781 C C . LEU A 1 225 ? -15.216 -12.204 -0.796 1.00 95.31 225 LEU A C 1
ATOM 1783 O O . LEU A 1 225 ? -15.211 -12.859 -1.837 1.00 95.31 225 LEU A O 1
ATOM 1787 N N . ALA A 1 226 ? -16.205 -11.356 -0.500 1.00 94.19 226 ALA A N 1
ATOM 1788 C CA . ALA A 1 226 ? -17.331 -11.100 -1.401 1.00 94.19 226 ALA A CA 1
ATOM 1789 C C . ALA A 1 226 ? -16.915 -10.486 -2.756 1.00 94.19 226 ALA A C 1
ATOM 1791 O O . ALA A 1 226 ? -17.673 -10.577 -3.717 1.00 94.19 226 ALA A O 1
ATOM 1792 N N . TYR A 1 227 ? -15.722 -9.885 -2.851 1.00 94.31 227 TYR A N 1
ATOM 1793 C CA . TYR A 1 227 ? -15.162 -9.348 -4.098 1.00 94.31 227 TYR A CA 1
ATOM 1794 C C . TYR A 1 227 ? -14.262 -10.349 -4.838 1.00 94.31 227 TYR A C 1
ATOM 1796 O O . TYR A 1 227 ? -13.687 -10.008 -5.871 1.00 94.31 227 TYR A O 1
ATOM 1804 N N . ARG A 1 228 ? -14.095 -11.575 -4.321 1.00 95.81 228 ARG A N 1
ATOM 1805 C CA . ARG A 1 228 ? -13.211 -12.579 -4.921 1.00 95.81 228 ARG A CA 1
ATOM 1806 C C . ARG A 1 228 ? -13.712 -12.959 -6.327 1.00 95.81 228 ARG A C 1
ATOM 1808 O O . ARG A 1 228 ? -14.848 -13.414 -6.460 1.00 95.81 228 ARG A O 1
ATOM 1815 N N . PRO A 1 229 ? -12.868 -12.866 -7.369 1.00 95.25 229 PRO A N 1
ATOM 1816 C CA . PRO A 1 229 ? -13.219 -13.345 -8.698 1.00 95.25 229 PRO A CA 1
ATOM 1817 C C . PRO A 1 229 ? -13.197 -14.881 -8.753 1.00 95.25 229 PRO A C 1
ATOM 1819 O O . PRO A 1 229 ? -12.519 -15.543 -7.971 1.00 95.25 229 PRO A O 1
ATOM 1822 N N . ALA A 1 230 ? -13.904 -15.471 -9.720 1.00 94.31 230 ALA A N 1
ATOM 1823 C CA . ALA A 1 230 ? -13.941 -16.929 -9.897 1.00 94.31 230 ALA A CA 1
ATOM 1824 C C . ALA A 1 230 ? -12.600 -17.531 -10.368 1.00 94.31 230 ALA A C 1
ATOM 1826 O O . ALA A 1 230 ? -12.375 -18.734 -10.242 1.00 94.31 230 ALA A O 1
ATOM 1827 N N . ARG A 1 231 ? -11.723 -16.707 -10.948 1.00 95.25 231 ARG A N 1
ATOM 1828 C CA . ARG A 1 231 ? -10.411 -17.086 -11.487 1.00 95.25 231 ARG A CA 1
ATOM 1829 C C . ARG A 1 231 ? -9.357 -16.075 -11.031 1.00 95.25 231 ARG A C 1
ATOM 1831 O O . ARG A 1 231 ? -9.723 -14.923 -10.790 1.00 95.25 231 ARG A O 1
ATOM 1838 N N . PRO A 1 232 ? -8.075 -16.473 -10.938 1.00 94.62 232 PRO A N 1
ATOM 1839 C CA . PRO A 1 232 ? -7.016 -15.541 -10.581 1.00 94.62 232 PRO A CA 1
ATOM 1840 C C . PRO A 1 232 ? -6.939 -14.405 -11.613 1.00 94.62 232 PRO A C 1
ATOM 1842 O O . PRO A 1 232 ? -6.967 -14.685 -12.814 1.00 94.62 232 PRO A O 1
ATOM 1845 N N . PRO A 1 233 ? -6.808 -13.140 -11.180 1.00 94.19 233 PRO A N 1
ATOM 1846 C CA . PRO A 1 233 ? -6.530 -12.040 -12.094 1.00 94.19 233 PRO A CA 1
ATOM 1847 C C . PRO A 1 233 ? -5.193 -12.255 -12.814 1.00 94.19 233 PRO A C 1
ATOM 1849 O O . PRO A 1 233 ? -4.174 -12.543 -12.185 1.00 94.19 233 PRO A O 1
ATOM 1852 N N . GLU A 1 234 ? -5.189 -12.092 -14.136 1.00 91.44 234 GLU A N 1
ATOM 1853 C CA . GLU A 1 234 ? -4.008 -12.361 -14.969 1.00 91.44 234 GLU A CA 1
ATOM 1854 C C . GLU A 1 234 ? -3.141 -11.119 -15.228 1.00 91.44 234 GLU A C 1
ATOM 1856 O O . GLU A 1 234 ? -1.929 -11.237 -15.437 1.00 91.44 234 GLU A O 1
ATOM 1861 N N . ARG A 1 235 ? -3.751 -9.928 -15.211 1.00 93.25 235 ARG A N 1
ATOM 1862 C CA . ARG A 1 235 ? -3.107 -8.639 -15.497 1.00 93.25 235 ARG A CA 1
ATOM 1863 C C . ARG A 1 235 ? -3.742 -7.502 -14.703 1.00 93.25 235 ARG A C 1
ATOM 1865 O O . ARG A 1 235 ? -4.873 -7.634 -14.240 1.00 93.25 235 ARG A O 1
ATOM 1872 N N . ASP A 1 236 ? -3.015 -6.397 -14.560 1.00 92.69 236 ASP A N 1
ATOM 1873 C CA . ASP A 1 236 ? -3.615 -5.141 -14.094 1.00 92.69 236 ASP A CA 1
ATOM 1874 C C . ASP A 1 236 ? -4.540 -4.581 -15.194 1.00 92.69 236 ASP A C 1
ATOM 1876 O O . ASP A 1 236 ? -4.198 -4.714 -16.373 1.00 92.69 236 ASP A O 1
ATOM 1880 N N . PRO A 1 237 ? -5.680 -3.945 -14.874 1.00 88.31 237 PRO A N 1
ATOM 1881 C CA . PRO A 1 237 ? -6.576 -3.414 -15.905 1.00 88.31 237 PRO A CA 1
ATOM 1882 C C . PRO A 1 237 ? -5.947 -2.295 -16.749 1.00 88.31 237 PRO A C 1
ATOM 1884 O O . PRO A 1 237 ? -6.357 -2.086 -17.887 1.00 88.31 237 PRO A O 1
ATOM 1887 N N . LEU A 1 238 ? -4.927 -1.601 -16.223 1.00 88.25 238 LEU A N 1
ATOM 1888 C CA . LEU A 1 238 ? -4.151 -0.605 -16.971 1.00 88.25 238 LEU A CA 1
ATOM 1889 C C . LEU A 1 238 ? -2.899 -1.183 -17.640 1.00 88.25 238 LEU A C 1
ATOM 1891 O O . LEU A 1 238 ? -2.148 -0.430 -18.261 1.00 88.25 238 LEU A O 1
ATOM 1895 N N . GLU A 1 239 ? -2.649 -2.489 -17.523 1.00 88.38 239 GLU A N 1
ATOM 1896 C CA . GLU A 1 239 ? -1.556 -3.132 -18.242 1.00 88.38 239 GLU A CA 1
ATOM 1897 C C . GLU A 1 239 ? -1.855 -3.101 -19.742 1.00 88.38 239 GLU A C 1
ATOM 1899 O O . GLU A 1 239 ? -2.786 -3.750 -20.230 1.00 88.38 239 GLU A O 1
ATOM 1904 N N . ARG A 1 240 ? -1.046 -2.352 -20.492 1.00 80.81 240 ARG A N 1
ATOM 1905 C CA . ARG A 1 240 ? -1.133 -2.348 -21.952 1.00 80.81 240 ARG A CA 1
ATOM 1906 C C . ARG A 1 240 ? -0.796 -3.752 -22.446 1.00 80.81 240 ARG A C 1
ATOM 1908 O O . ARG A 1 240 ? 0.261 -4.290 -22.120 1.00 80.81 240 ARG A O 1
ATOM 1915 N N . GLY A 1 241 ? -1.711 -4.355 -23.204 1.00 58.47 241 GLY A N 1
ATOM 1916 C CA . GLY A 1 241 ? -1.498 -5.682 -23.767 1.00 58.47 241 GLY A CA 1
ATOM 1917 C C . GLY A 1 241 ? -0.197 -5.719 -24.567 1.00 58.47 241 GLY A C 1
ATOM 1918 O O . GLY A 1 241 ? 0.072 -4.814 -25.354 1.00 58.47 241 GLY A O 1
ATOM 1919 N N . GLN A 1 242 ? 0.602 -6.769 -24.377 1.00 41.31 242 GLN A N 1
ATOM 1920 C CA . GLN A 1 242 ? 1.655 -7.104 -25.328 1.00 41.31 242 GLN A CA 1
ATOM 1921 C C . GLN A 1 242 ? 0.975 -7.462 -26.653 1.00 41.31 242 GLN A C 1
ATOM 1923 O O . GLN A 1 242 ? 0.549 -8.599 -26.855 1.00 41.31 242 GLN A O 1
ATOM 1928 N N . SER A 1 243 ? 0.847 -6.500 -27.565 1.00 31.41 243 SER A N 1
ATOM 1929 C CA . SER A 1 243 ? 0.827 -6.839 -28.981 1.00 31.41 243 SER A CA 1
ATOM 1930 C C . SER A 1 243 ? 2.134 -7.575 -29.266 1.00 31.41 243 SER A C 1
ATOM 1932 O O . SER A 1 243 ? 3.217 -7.091 -28.940 1.00 31.41 243 SER A O 1
ATOM 1934 N N . VAL A 1 244 ? 2.031 -8.790 -29.793 1.00 38.94 244 VAL A N 1
ATOM 1935 C CA . VAL A 1 244 ? 3.182 -9.566 -30.254 1.00 38.94 244 VAL A CA 1
ATOM 1936 C C . VAL A 1 244 ? 3.947 -8.721 -31.287 1.00 38.94 244 VAL A C 1
ATOM 1938 O O . VAL A 1 244 ? 3.376 -8.360 -32.312 1.00 38.94 244 VAL A O 1
ATOM 1941 N N . GLY A 1 245 ? 5.219 -8.419 -30.991 1.00 38.38 245 GLY A N 1
ATOM 1942 C CA . GLY A 1 245 ? 6.140 -7.576 -31.775 1.00 38.38 245 GLY A CA 1
ATOM 1943 C C . GLY A 1 245 ? 6.239 -6.167 -31.175 1.00 38.38 245 GLY A C 1
ATOM 1944 O O . GLY A 1 245 ? 5.260 -5.440 -31.179 1.00 38.38 245 GLY A O 1
ATOM 1945 N N . GLU A 1 246 ? 7.335 -5.708 -30.575 1.00 28.77 246 GLU A N 1
ATOM 1946 C CA . GLU A 1 246 ? 8.757 -5.942 -30.837 1.00 28.77 246 GLU A CA 1
ATOM 1947 C C . GLU A 1 246 ? 9.527 -6.217 -29.533 1.00 28.77 246 GLU A C 1
ATOM 1949 O O . GLU A 1 246 ? 9.091 -5.868 -28.435 1.00 28.77 246 GLU A O 1
ATOM 1954 N N . ALA A 1 247 ? 10.685 -6.873 -29.645 1.00 33.03 247 ALA A N 1
ATOM 1955 C CA . ALA A 1 247 ? 11.586 -7.076 -28.516 1.00 33.03 247 ALA A CA 1
ATOM 1956 C C . ALA A 1 247 ? 11.926 -5.723 -27.852 1.00 33.03 247 ALA A C 1
ATOM 1958 O O . ALA A 1 247 ? 12.166 -4.753 -28.572 1.00 33.03 247 ALA A O 1
ATOM 1959 N N . PRO A 1 248 ? 11.982 -5.638 -26.508 1.00 35.47 248 PRO A N 1
ATOM 1960 C CA . PRO A 1 248 ? 12.408 -4.419 -25.841 1.00 35.47 248 PRO A CA 1
ATOM 1961 C C . PRO A 1 248 ? 13.828 -4.103 -26.299 1.00 35.47 248 PRO A C 1
ATOM 1963 O O . PRO A 1 248 ? 14.762 -4.852 -26.000 1.00 35.47 248 PRO A O 1
ATOM 1966 N N . GLY A 1 249 ? 13.972 -3.018 -27.059 1.00 33.91 249 GLY A N 1
ATOM 1967 C CA . GLY A 1 249 ? 15.267 -2.471 -27.413 1.00 33.91 249 GLY A CA 1
ATOM 1968 C C . GLY A 1 249 ? 16.047 -2.239 -26.129 1.00 33.91 249 GLY A C 1
ATOM 1969 O O . GLY A 1 249 ? 15.647 -1.452 -25.272 1.00 33.91 249 GLY A O 1
ATOM 1970 N N . VAL A 1 250 ? 17.146 -2.969 -25.976 1.00 31.53 250 VAL A N 1
ATOM 1971 C CA . VAL A 1 250 ? 18.186 -2.619 -25.019 1.00 31.53 250 VAL A CA 1
ATOM 1972 C C . VAL A 1 250 ? 18.621 -1.209 -25.402 1.00 31.53 250 VAL A C 1
ATOM 1974 O O . VAL A 1 250 ? 19.156 -1.012 -26.491 1.00 31.53 250 VAL A O 1
ATOM 1977 N N . TYR A 1 251 ? 18.379 -0.223 -24.539 1.00 34.53 251 TYR A N 1
ATOM 1978 C CA . TYR A 1 251 ? 19.014 1.083 -24.676 1.00 34.53 251 TYR A CA 1
ATOM 1979 C C . TYR A 1 251 ? 20.495 0.916 -24.334 1.00 34.53 251 TYR A C 1
ATOM 1981 O O . TYR A 1 251 ? 20.947 1.235 -23.236 1.00 34.53 251 TYR A O 1
ATOM 1989 N N . VAL A 1 252 ? 21.259 0.374 -25.281 1.00 32.72 252 VAL A N 1
ATOM 1990 C CA . VAL A 1 252 ? 22.681 0.671 -25.348 1.00 32.72 252 VAL A CA 1
ATOM 1991 C C . VAL A 1 252 ? 22.733 2.142 -25.723 1.00 32.72 252 VAL A C 1
ATOM 1993 O O . VAL A 1 252 ? 22.248 2.536 -26.783 1.00 32.72 252 VAL A O 1
ATOM 1996 N N . VAL A 1 253 ? 23.265 2.974 -24.831 1.00 34.91 253 VAL A N 1
ATOM 1997 C CA . VAL A 1 253 ? 23.668 4.332 -25.192 1.00 34.91 253 VAL A CA 1
ATOM 1998 C C . VAL A 1 253 ? 24.868 4.186 -26.127 1.00 34.91 253 VAL A C 1
ATOM 2000 O O . VAL A 1 253 ? 26.016 4.319 -25.715 1.00 34.91 253 VAL A O 1
ATOM 2003 N N . GLU A 1 254 ? 24.614 3.844 -27.388 1.00 35.16 254 GLU A N 1
ATOM 2004 C CA . GLU A 1 254 ? 25.574 4.124 -28.440 1.00 35.16 254 GLU A CA 1
ATOM 2005 C C . GLU A 1 254 ? 25.586 5.637 -28.620 1.00 35.16 254 GLU A C 1
ATOM 2007 O O . GLU A 1 254 ? 24.546 6.279 -28.780 1.00 35.16 254 GLU A O 1
ATOM 2012 N N . GLN A 1 255 ? 26.777 6.224 -28.528 1.00 39.31 255 GLN A N 1
ATOM 2013 C CA . GLN A 1 255 ? 27.010 7.645 -28.747 1.00 39.31 255 GLN A CA 1
ATOM 2014 C C . GLN A 1 255 ? 26.820 8.010 -30.228 1.00 39.31 255 GLN A C 1
ATOM 2016 O O . GLN A 1 255 ? 27.762 8.359 -30.932 1.00 39.31 255 GLN A O 1
ATOM 2021 N N . GLY A 1 256 ? 25.580 7.940 -30.701 1.00 50.22 256 GLY A N 1
ATOM 2022 C CA . GLY A 1 256 ? 25.152 8.374 -32.018 1.00 50.22 256 GLY A CA 1
ATOM 2023 C C . GLY A 1 256 ? 23.778 9.016 -31.899 1.00 50.22 256 GLY A C 1
ATOM 2024 O O . GLY A 1 256 ? 22.828 8.398 -31.425 1.00 50.22 256 GLY A O 1
ATOM 2025 N N . VAL A 1 257 ? 23.663 10.285 -32.286 1.00 47.38 257 VAL A N 1
ATOM 2026 C CA . VAL A 1 257 ? 22.386 11.006 -32.285 1.00 47.38 257 VAL A CA 1
ATOM 2027 C C . VAL A 1 257 ? 21.429 10.294 -33.245 1.00 47.38 257 VAL A C 1
ATOM 2029 O O . VAL A 1 257 ? 21.603 10.363 -34.459 1.00 47.38 257 VAL A O 1
ATOM 2032 N N . ALA A 1 258 ? 20.424 9.596 -32.711 1.00 52.19 258 ALA A N 1
ATOM 2033 C CA . ALA A 1 258 ? 19.409 8.943 -33.531 1.00 52.19 258 ALA A CA 1
ATOM 2034 C C . ALA A 1 258 ? 18.656 9.989 -34.392 1.00 52.19 258 ALA A C 1
ATOM 2036 O O . ALA A 1 258 ? 18.276 11.043 -33.861 1.00 52.19 258 ALA A O 1
ATOM 2037 N N . PRO A 1 259 ? 18.371 9.712 -35.683 1.00 56.22 259 PRO A N 1
ATOM 2038 C CA . PRO A 1 259 ? 17.755 10.676 -36.603 1.00 56.22 259 PRO A CA 1
ATOM 2039 C C . PRO A 1 259 ? 16.428 11.247 -36.092 1.00 56.22 259 PRO A C 1
ATOM 2041 O O . PRO A 1 259 ? 16.162 12.431 -36.261 1.00 56.22 259 PRO A O 1
ATOM 2044 N N . ALA A 1 260 ? 15.623 10.441 -35.392 1.00 58.94 260 ALA A N 1
ATOM 2045 C CA . ALA A 1 260 ? 14.324 10.859 -34.863 1.00 58.94 260 ALA A CA 1
ATOM 2046 C C . ALA A 1 260 ? 14.434 11.946 -33.777 1.00 58.94 260 ALA A C 1
ATOM 2048 O O . ALA A 1 260 ? 13.622 12.869 -33.738 1.00 58.94 260 ALA A O 1
ATOM 2049 N N . GLY A 1 261 ? 15.467 11.887 -32.929 1.00 65.44 261 GLY A N 1
ATOM 2050 C CA . GLY A 1 261 ? 15.722 12.917 -31.921 1.00 65.44 261 GLY A CA 1
ATOM 2051 C C . GLY A 1 261 ? 16.227 14.222 -32.537 1.00 65.44 261 GLY A C 1
ATOM 2052 O O . GLY A 1 261 ? 15.904 15.302 -32.042 1.00 65.44 261 GLY A O 1
ATOM 2053 N N . LEU A 1 262 ? 16.981 14.129 -33.637 1.00 68.12 262 LEU A N 1
ATOM 2054 C CA . LEU A 1 262 ? 17.414 15.289 -34.413 1.00 68.12 262 LEU A CA 1
ATOM 2055 C C . LEU A 1 262 ? 16.226 15.946 -35.125 1.00 68.12 262 LEU A C 1
ATOM 2057 O O . LEU A 1 262 ? 16.079 17.160 -35.058 1.00 68.12 262 LEU A O 1
ATOM 2061 N N . VAL A 1 263 ? 15.347 15.144 -35.735 1.00 73.56 263 VAL A N 1
ATOM 2062 C CA . VAL A 1 263 ? 14.121 15.614 -36.394 1.00 73.56 263 VAL A CA 1
ATOM 2063 C C . VAL A 1 263 ? 13.181 16.271 -35.386 1.00 73.56 263 VAL A C 1
ATOM 2065 O O . VAL A 1 263 ? 12.687 17.358 -35.654 1.00 73.56 263 VAL A O 1
ATOM 2068 N N . ALA A 1 264 ? 12.984 15.690 -34.200 1.00 71.56 264 ALA A N 1
ATOM 2069 C CA . ALA A 1 264 ? 12.145 16.296 -33.164 1.00 71.56 264 ALA A CA 1
ATOM 2070 C C . ALA A 1 264 ? 12.699 17.646 -32.673 1.00 71.56 264 ALA A C 1
ATOM 2072 O O . ALA A 1 264 ? 11.941 18.601 -32.506 1.00 71.56 264 ALA A O 1
ATOM 2073 N N . ARG A 1 265 ? 14.023 17.755 -32.481 1.00 75.38 265 ARG A N 1
ATOM 2074 C CA . ARG A 1 265 ? 14.672 19.032 -32.129 1.00 75.38 265 ARG A CA 1
ATOM 2075 C C . ARG A 1 265 ? 14.582 20.039 -33.272 1.00 75.38 265 ARG A C 1
ATOM 2077 O O . ARG A 1 265 ? 14.253 21.189 -33.023 1.00 75.38 265 ARG A O 1
ATOM 2084 N N . PHE A 1 266 ? 14.794 19.595 -34.509 1.00 82.75 266 PHE A N 1
ATOM 2085 C CA . PHE A 1 266 ? 14.645 20.433 -35.693 1.00 82.75 266 PHE A CA 1
ATOM 2086 C C . PHE A 1 266 ? 13.215 20.962 -35.824 1.00 82.75 266 PHE A C 1
ATOM 2088 O O . PHE A 1 266 ? 13.044 22.157 -35.985 1.00 82.75 266 PHE A O 1
ATOM 2095 N N . LEU A 1 267 ? 12.188 20.121 -35.678 1.00 78.75 267 LEU A N 1
ATOM 2096 C CA . LEU A 1 267 ? 10.782 20.539 -35.750 1.00 78.75 267 LEU A CA 1
ATOM 2097 C C . LEU A 1 267 ? 10.394 21.504 -34.622 1.00 78.75 267 LEU A C 1
ATOM 2099 O O . LEU A 1 267 ? 9.624 22.430 -34.858 1.00 78.75 267 LEU A O 1
ATOM 2103 N N . ARG A 1 268 ? 10.943 21.317 -33.414 1.00 83.56 268 ARG A N 1
ATOM 2104 C CA . ARG A 1 268 ? 10.761 22.248 -32.290 1.00 83.56 268 ARG A CA 1
ATOM 2105 C C . ARG A 1 268 ? 11.398 23.612 -32.569 1.00 83.56 268 ARG A C 1
ATOM 2107 O O . ARG A 1 268 ? 10.802 24.632 -32.240 1.00 83.56 268 ARG A O 1
ATOM 2114 N N . ASP A 1 269 ? 12.597 23.621 -33.150 1.00 86.88 269 ASP A N 1
ATOM 2115 C CA . ASP A 1 269 ? 13.398 24.836 -33.336 1.00 86.88 269 ASP A CA 1
ATOM 2116 C C . ASP A 1 269 ? 13.116 25.532 -34.687 1.00 86.88 269 ASP A C 1
ATOM 2118 O O . ASP A 1 269 ? 13.403 26.718 -34.841 1.00 86.88 269 ASP A O 1
ATOM 2122 N N . ALA A 1 270 ? 12.504 24.831 -35.650 1.00 86.69 270 ALA A N 1
ATOM 2123 C CA . ALA A 1 270 ? 12.230 25.303 -37.008 1.00 86.69 270 ALA A CA 1
ATOM 2124 C C . ALA A 1 270 ? 11.472 26.643 -37.090 1.00 86.69 270 ALA A C 1
ATOM 2126 O O . ALA A 1 270 ? 11.871 27.455 -37.924 1.00 86.69 270 ALA A O 1
ATOM 2127 N N . PRO A 1 271 ? 10.457 26.939 -36.248 1.00 83.62 271 PRO A N 1
ATOM 2128 C CA . PRO A 1 271 ? 9.761 28.233 -36.269 1.00 83.62 271 PRO A CA 1
ATOM 2129 C C . PRO A 1 271 ? 10.625 29.437 -35.866 1.00 83.62 271 PRO A C 1
ATOM 2131 O O . PRO A 1 271 ? 10.190 30.574 -36.012 1.00 83.62 271 PRO A O 1
ATOM 2134 N N . PHE A 1 272 ? 11.820 29.201 -35.318 1.00 82.62 272 PHE A N 1
ATOM 2135 C CA . PHE A 1 272 ? 12.742 30.245 -34.864 1.00 82.62 272 PHE A CA 1
ATOM 2136 C C . PHE A 1 272 ? 13.962 30.398 -35.782 1.00 82.62 272 PHE A C 1
ATOM 2138 O O . PHE A 1 272 ? 14.836 31.223 -35.515 1.00 82.62 272 PHE A O 1
ATOM 2145 N N . LEU A 1 273 ? 14.053 29.605 -36.855 1.00 84.69 273 LEU A N 1
ATOM 2146 C CA . LEU A 1 273 ? 15.149 29.690 -37.818 1.00 84.69 273 LEU A CA 1
ATOM 2147 C C . LEU A 1 273 ? 14.953 30.874 -38.774 1.00 84.69 273 LEU A C 1
ATOM 2149 O O . LEU A 1 273 ? 13.829 31.248 -39.110 1.00 84.69 273 LEU A O 1
ATOM 2153 N N . VAL A 1 274 ? 16.059 31.451 -39.246 1.00 82.06 274 VAL A N 1
ATOM 2154 C CA . VAL A 1 274 ? 16.045 32.538 -40.239 1.00 82.06 274 VAL A CA 1
ATOM 2155 C C . VAL A 1 274 ? 15.364 32.052 -41.525 1.00 82.06 274 VAL A C 1
ATOM 2157 O O . VAL A 1 274 ? 15.736 31.002 -42.050 1.00 82.06 274 VAL A O 1
ATOM 2160 N N . GLY A 1 275 ? 14.377 32.799 -42.032 1.00 80.69 275 GLY A N 1
ATOM 2161 C CA . GLY A 1 275 ? 13.609 32.432 -43.230 1.00 80.69 275 GLY A CA 1
ATOM 2162 C C . GLY A 1 275 ? 12.476 31.426 -42.987 1.00 80.69 275 GLY A C 1
ATOM 2163 O O . GLY A 1 275 ? 11.931 30.869 -43.940 1.00 80.69 275 GLY A O 1
ATOM 2164 N N . SER A 1 276 ? 12.108 31.162 -41.728 1.00 83.31 276 SER A N 1
ATOM 2165 C CA . SER A 1 276 ? 10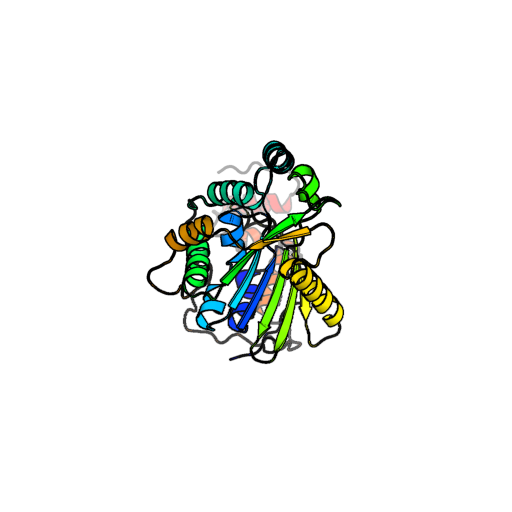.995 30.264 -41.371 1.00 83.31 276 SER A CA 1
ATOM 2166 C C . SER A 1 276 ? 9.609 30.922 -41.443 1.00 83.31 276 SER A C 1
ATOM 2168 O O . SER A 1 276 ? 8.614 30.294 -41.082 1.00 83.31 276 SER A O 1
ATOM 2170 N N . GLU A 1 277 ? 9.506 32.148 -41.972 1.00 79.94 277 GLU A N 1
ATOM 2171 C CA . GLU A 1 277 ? 8.261 32.932 -42.040 1.00 79.94 277 GLU A CA 1
ATOM 2172 C C . GLU A 1 277 ? 7.106 32.187 -42.742 1.00 79.94 277 GLU A C 1
ATOM 2174 O O . GLU A 1 277 ? 5.936 32.378 -42.416 1.00 79.94 277 GLU A O 1
ATOM 2179 N N . GLY A 1 278 ? 7.426 31.304 -43.696 1.00 79.38 278 GLY A N 1
ATOM 2180 C CA . GLY A 1 278 ? 6.453 30.498 -44.440 1.00 79.38 278 GLY A CA 1
ATOM 2181 C C . GLY A 1 278 ? 6.115 29.134 -43.825 1.00 79.38 278 GLY A C 1
ATOM 2182 O O . GLY A 1 278 ? 5.283 28.416 -44.381 1.00 79.38 278 GLY A O 1
ATOM 2183 N N . LEU A 1 279 ? 6.741 28.744 -42.709 1.00 83.94 279 LEU A N 1
ATOM 2184 C CA . LEU A 1 279 ? 6.651 27.382 -42.167 1.00 83.94 279 LEU A CA 1
ATOM 2185 C C . LEU A 1 279 ? 5.224 26.999 -41.751 1.00 83.94 279 LEU A C 1
ATOM 2187 O O . LEU A 1 279 ? 4.777 25.886 -42.027 1.00 83.94 279 LEU A O 1
ATOM 2191 N N . GLY A 1 280 ? 4.489 27.923 -41.126 1.00 81.94 280 GLY A N 1
ATOM 2192 C CA . GLY A 1 280 ? 3.103 27.675 -40.716 1.00 81.94 280 GLY A CA 1
ATOM 2193 C C . GLY A 1 280 ? 2.167 27.445 -41.905 1.00 81.94 280 GLY A C 1
ATOM 2194 O O . GLY A 1 280 ? 1.243 26.646 -41.820 1.00 81.94 280 GLY A O 1
ATOM 2195 N N . LEU A 1 281 ? 2.451 28.086 -43.043 1.00 81.75 281 LEU A N 1
ATOM 2196 C CA . LEU A 1 281 ? 1.695 27.899 -44.277 1.00 81.75 281 LEU A CA 1
ATOM 2197 C C . LEU A 1 281 ? 2.044 26.568 -44.957 1.00 81.75 281 LEU A C 1
ATOM 2199 O O . LEU A 1 281 ? 1.161 25.854 -45.415 1.00 81.75 281 LEU A O 1
ATOM 2203 N N . ALA A 1 282 ? 3.333 26.226 -45.000 1.00 81.44 282 ALA A N 1
ATOM 2204 C CA . ALA A 1 282 ? 3.825 24.998 -45.623 1.00 81.44 282 ALA A CA 1
ATOM 2205 C C . ALA A 1 282 ? 3.416 23.723 -44.862 1.00 81.44 282 ALA A C 1
ATOM 2207 O O . ALA A 1 282 ? 3.409 22.641 -45.441 1.00 81.44 282 ALA A O 1
ATOM 2208 N N . THR A 1 283 ? 3.091 23.849 -43.571 1.00 81.38 283 THR A N 1
ATOM 2209 C CA . THR A 1 283 ? 2.639 22.743 -42.711 1.00 81.38 283 THR A CA 1
ATOM 2210 C C . THR A 1 283 ? 1.132 22.757 -42.439 1.00 81.38 283 THR A C 1
ATOM 2212 O O . THR A 1 283 ? 0.637 21.897 -41.709 1.00 81.38 283 THR A O 1
ATOM 2215 N N . ALA A 1 284 ? 0.385 23.701 -43.023 1.00 82.25 284 ALA A N 1
ATOM 2216 C CA . ALA A 1 284 ? -1.059 23.770 -42.85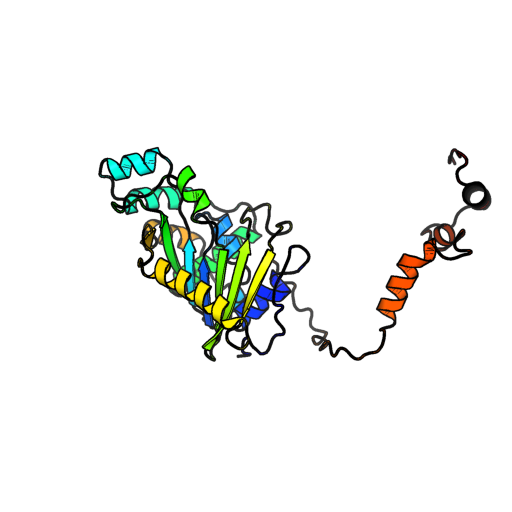3 1.00 82.25 284 ALA A CA 1
ATOM 2217 C C . ALA A 1 284 ? -1.741 22.524 -43.459 1.00 82.25 284 ALA A C 1
ATOM 2219 O O . ALA A 1 284 ? -1.401 22.118 -44.570 1.00 82.25 284 ALA A O 1
ATOM 2220 N N . PRO A 1 285 ? -2.745 21.929 -42.786 1.00 82.56 285 PRO A N 1
ATOM 2221 C CA . PRO A 1 285 ? -3.466 20.759 -43.299 1.00 82.56 285 PRO A CA 1
ATOM 2222 C C . PRO A 1 285 ? -4.467 21.103 -44.420 1.00 82.56 285 PRO A C 1
ATOM 2224 O O . PRO A 1 285 ? -5.263 20.256 -44.817 1.00 82.56 285 PRO A O 1
ATOM 2227 N N . VAL A 1 286 ? -4.468 22.350 -44.896 1.00 84.19 286 VAL A N 1
ATOM 2228 C CA . VAL A 1 286 ? -5.385 22.892 -45.903 1.00 84.19 286 VAL A CA 1
ATOM 2229 C C . VAL A 1 286 ? -4.591 23.667 -46.945 1.00 84.19 286 VAL A C 1
ATOM 2231 O O . VAL A 1 286 ? -3.578 24.278 -46.613 1.00 84.19 286 VAL A O 1
ATOM 2234 N N . GLU A 1 287 ? -5.063 23.668 -48.191 1.00 86.44 287 GLU A N 1
ATOM 2235 C CA . GLU A 1 287 ? -4.462 24.443 -49.278 1.00 86.44 287 GLU A CA 1
ATOM 2236 C C . GLU A 1 287 ? -5.147 25.819 -49.373 1.00 86.44 287 GLU A C 1
ATOM 2238 O O . GLU A 1 287 ? -6.314 25.892 -49.770 1.00 86.44 287 GLU A O 1
ATOM 2243 N N . PRO A 1 288 ? -4.480 26.921 -48.977 1.00 83.50 288 PRO A N 1
ATOM 2244 C CA . PRO A 1 288 ? -5.123 28.227 -48.911 1.00 83.50 288 PRO A CA 1
ATOM 2245 C C . PRO A 1 288 ? -5.324 28.821 -50.302 1.00 83.50 288 PRO A C 1
ATOM 2247 O O . PRO A 1 288 ? -4.489 28.686 -51.198 1.00 83.50 288 PRO A O 1
ATOM 2250 N N . TRP A 1 289 ? -6.405 29.572 -50.472 1.00 86.50 289 TRP A N 1
ATOM 2251 C CA . TRP A 1 289 ? -6.680 30.284 -51.711 1.00 86.50 289 TRP A CA 1
ATOM 2252 C C . TRP A 1 289 ? -5.670 31.420 -51.969 1.00 86.50 289 TRP A C 1
ATOM 2254 O O . TRP A 1 289 ? -5.113 31.994 -51.028 1.00 86.50 289 TRP A O 1
ATOM 2264 N N . PRO A 1 290 ? -5.455 31.842 -53.234 1.00 86.62 290 PRO A N 1
ATOM 2265 C CA . PRO A 1 290 ? -4.444 32.850 -53.577 1.00 86.62 290 PRO A CA 1
ATOM 2266 C C . PRO A 1 290 ? -4.561 34.200 -52.848 1.00 86.62 290 PRO A C 1
ATOM 2268 O O . PRO A 1 290 ? -3.579 34.936 -52.736 1.00 86.62 290 PRO A O 1
ATOM 2271 N N . HIS A 1 291 ? -5.750 34.579 -52.373 1.00 84.12 291 HIS A N 1
ATOM 2272 C CA . HIS A 1 291 ? -5.918 35.776 -51.542 1.00 84.12 291 HIS A CA 1
ATOM 2273 C C . HIS A 1 291 ? -5.584 35.513 -50.065 1.00 84.12 291 HIS A C 1
ATOM 2275 O O . HIS A 1 291 ? -4.911 36.348 -49.467 1.00 84.12 291 HIS A O 1
ATOM 2281 N N . GLN A 1 292 ? -5.929 34.345 -49.512 1.00 85.31 292 GLN A N 1
ATOM 2282 C CA . GLN A 1 292 ? -5.534 33.925 -48.159 1.00 85.31 292 GLN A CA 1
ATOM 2283 C C . GLN A 1 292 ? -4.002 33.836 -48.030 1.00 85.31 292 GLN A C 1
ATOM 2285 O O . GLN A 1 292 ? -3.432 34.296 -47.041 1.00 85.31 292 GLN A O 1
ATOM 2290 N N . LEU A 1 293 ? -3.315 33.359 -49.079 1.00 84.62 293 LEU A N 1
ATOM 2291 C CA . LEU A 1 293 ? -1.848 33.365 -49.174 1.00 84.62 293 LEU A CA 1
ATOM 2292 C C . LEU A 1 293 ? -1.253 34.777 -49.084 1.00 84.62 293 LEU A C 1
ATOM 2294 O O . LEU A 1 293 ? -0.250 34.991 -48.403 1.00 84.62 293 LEU A O 1
ATOM 2298 N N . ARG A 1 294 ? -1.868 35.750 -49.770 1.00 83.50 294 ARG A N 1
ATOM 2299 C CA . ARG A 1 294 ? -1.423 37.151 -49.742 1.00 83.50 294 ARG A CA 1
ATOM 2300 C C . ARG A 1 294 ? -1.623 37.770 -48.363 1.00 83.50 294 ARG A C 1
ATOM 2302 O O . ARG A 1 294 ? -0.691 38.381 -47.851 1.00 83.50 294 ARG A O 1
ATOM 2309 N N . VAL A 1 295 ? -2.787 37.556 -47.750 1.00 84.25 295 VAL A N 1
ATOM 2310 C CA . VAL A 1 295 ? -3.100 38.056 -46.402 1.00 84.25 295 VAL A CA 1
ATOM 2311 C C . VAL A 1 295 ? -2.139 37.474 -45.363 1.00 84.25 295 VAL A C 1
ATOM 2313 O O . VAL A 1 295 ? -1.558 38.227 -44.585 1.00 84.25 295 VAL A O 1
ATOM 2316 N N . SER A 1 296 ? -1.907 36.158 -45.389 1.00 85.00 296 SER A N 1
ATOM 2317 C CA . SER A 1 296 ? -0.986 35.482 -44.469 1.00 85.00 296 SER A CA 1
ATOM 2318 C C . SER A 1 296 ? 0.446 36.020 -44.580 1.00 85.00 296 SER A C 1
ATOM 2320 O O . SER A 1 296 ? 1.045 36.350 -43.559 1.00 85.00 296 SER A O 1
ATOM 2322 N N . ARG A 1 297 ? 0.975 36.200 -45.801 1.00 84.88 297 ARG A N 1
ATOM 2323 C CA . ARG A 1 297 ? 2.315 36.784 -46.005 1.00 84.88 297 ARG A CA 1
ATOM 2324 C C . ARG A 1 297 ? 2.409 38.217 -45.498 1.00 84.88 297 ARG A C 1
ATOM 2326 O O . ARG A 1 297 ? 3.342 38.540 -44.776 1.00 84.88 297 ARG A O 1
ATOM 2333 N N . THR A 1 298 ? 1.423 39.056 -45.822 1.00 86.12 298 THR A N 1
ATOM 2334 C CA . THR A 1 298 ? 1.405 40.454 -45.364 1.00 86.12 298 THR A CA 1
ATOM 2335 C C . THR A 1 298 ? 1.359 40.553 -43.838 1.00 86.12 298 THR A C 1
ATOM 2337 O O . THR A 1 298 ? 2.018 41.420 -43.272 1.00 86.12 298 THR A O 1
ATOM 2340 N N . LEU A 1 299 ? 0.625 39.657 -43.169 1.00 85.81 299 LEU A N 1
ATOM 2341 C CA . LEU A 1 299 ? 0.568 39.606 -41.708 1.00 85.81 299 LEU A CA 1
ATOM 2342 C C . LEU A 1 299 ? 1.938 39.277 -41.105 1.00 85.81 299 LEU A C 1
ATOM 2344 O O . LEU A 1 299 ? 2.361 39.949 -40.169 1.00 85.81 299 LEU A O 1
ATOM 2348 N N . VAL A 1 300 ? 2.638 38.276 -41.648 1.00 84.75 300 VAL A N 1
ATOM 2349 C CA . VAL A 1 300 ? 3.961 37.874 -41.146 1.00 84.75 300 VAL A CA 1
ATOM 2350 C C . VAL A 1 300 ? 5.013 38.956 -41.411 1.00 84.75 300 VAL A C 1
ATOM 2352 O O . VAL A 1 300 ? 5.779 39.284 -40.511 1.00 84.75 300 VAL A O 1
ATOM 2355 N N . GLU A 1 301 ? 5.009 39.572 -42.596 1.00 84.94 301 GLU A N 1
ATOM 2356 C CA . GLU A 1 301 ? 5.946 40.647 -42.965 1.00 84.94 301 GLU A CA 1
ATOM 2357 C C . GLU A 1 301 ? 5.775 41.922 -42.127 1.00 84.94 301 GLU A C 1
ATOM 2359 O O . GLU A 1 301 ? 6.738 42.658 -41.920 1.00 84.94 301 GLU A O 1
ATOM 2364 N N . ARG A 1 302 ? 4.551 42.206 -41.667 1.00 86.00 302 ARG A N 1
ATOM 2365 C CA . ARG A 1 302 ? 4.211 43.444 -40.950 1.00 86.00 302 ARG A CA 1
ATOM 2366 C C . ARG A 1 302 ? 3.929 43.243 -39.467 1.00 86.00 302 ARG A C 1
ATOM 2368 O O . ARG A 1 302 ? 3.500 44.179 -38.794 1.00 86.00 302 ARG A O 1
ATOM 2375 N N . PHE A 1 303 ? 4.149 42.047 -38.928 1.00 81.38 303 PHE A N 1
ATOM 2376 C CA . PHE A 1 303 ? 4.026 41.819 -37.492 1.00 81.38 303 PHE A CA 1
ATOM 2377 C C . PHE A 1 303 ? 4.940 42.803 -36.729 1.00 81.38 303 PHE A C 1
ATOM 2379 O O . PHE A 1 303 ? 6.108 42.944 -37.097 1.00 81.38 303 PHE A O 1
ATOM 2386 N N . PRO A 1 304 ? 4.456 43.494 -35.674 1.00 83.50 304 PRO A N 1
ATOM 2387 C CA . PRO A 1 304 ? 3.241 43.229 -34.891 1.00 83.50 304 PRO A CA 1
ATOM 2388 C C . PRO A 1 304 ? 2.021 44.115 -35.222 1.00 83.50 304 PRO A C 1
ATOM 2390 O O . PRO A 1 304 ? 1.198 44.376 -34.340 1.00 83.50 304 PRO A O 1
ATOM 2393 N N . GLU A 1 305 ? 1.880 44.617 -36.452 1.00 90.44 305 GLU A N 1
ATOM 2394 C CA . GLU A 1 305 ? 0.687 45.375 -36.853 1.00 90.44 305 GLU A CA 1
ATOM 2395 C C . GLU A 1 305 ? -0.612 44.574 -36.635 1.00 90.44 305 GLU A C 1
ATOM 2397 O O . GLU A 1 305 ? -0.648 43.343 -36.692 1.00 90.44 305 GLU A O 1
ATOM 2402 N N . ARG A 1 306 ? -1.712 45.285 -36.358 1.00 84.50 306 ARG A N 1
ATOM 2403 C CA . ARG A 1 306 ? -3.019 44.662 -36.116 1.00 84.50 306 ARG A CA 1
ATOM 2404 C C . ARG A 1 306 ? -3.706 44.357 -37.444 1.00 84.50 306 ARG A C 1
ATOM 2406 O O . ARG A 1 306 ? -3.980 45.273 -38.214 1.00 84.50 306 ARG A O 1
ATOM 2413 N N . PHE A 1 307 ? -4.066 43.095 -37.651 1.00 80.81 307 PHE A N 1
ATOM 2414 C CA . PHE A 1 307 ? -4.847 42.632 -38.798 1.00 80.81 307 PHE A CA 1
ATOM 2415 C C . PHE A 1 307 ? -6.182 42.044 -38.338 1.00 80.81 307 PHE A C 1
ATOM 2417 O O . PHE A 1 307 ? -6.248 41.371 -37.310 1.00 80.81 307 PHE A O 1
ATOM 2424 N N . LEU A 1 308 ? -7.240 42.274 -39.116 1.00 79.69 308 LEU A N 1
ATOM 2425 C CA . LEU A 1 308 ? -8.486 41.518 -39.014 1.00 79.69 308 LEU A CA 1
ATOM 2426 C C . LEU A 1 308 ? -8.436 40.400 -40.059 1.00 79.69 308 LEU A C 1
ATOM 2428 O O . LEU A 1 308 ? -8.344 40.683 -41.251 1.00 79.69 308 LEU A O 1
ATOM 2432 N N . LEU A 1 309 ? -8.484 39.148 -39.607 1.00 77.62 309 LEU A N 1
ATOM 2433 C CA . LEU A 1 309 ? -8.624 37.987 -40.482 1.00 77.62 309 LEU A CA 1
ATOM 2434 C C . LEU A 1 309 ? -10.112 37.653 -40.591 1.00 77.62 309 LEU A C 1
ATOM 2436 O O . LEU A 1 309 ? -10.710 37.165 -39.635 1.00 77.62 309 LEU A O 1
ATOM 2440 N N . ALA A 1 310 ? -10.697 37.964 -41.740 1.00 70.06 310 ALA A N 1
ATOM 2441 C CA . ALA A 1 310 ? -12.057 37.599 -42.102 1.00 70.06 310 ALA A CA 1
ATOM 2442 C C . ALA A 1 310 ? -12.049 37.143 -43.564 1.00 70.06 310 ALA A C 1
ATOM 2444 O O . ALA A 1 310 ? -11.333 37.733 -44.377 1.00 70.06 310 ALA A O 1
ATOM 2445 N N . ASP A 1 311 ? -12.808 36.091 -43.850 1.00 61.84 311 ASP A N 1
ATOM 2446 C CA . ASP A 1 311 ? -13.041 35.531 -45.184 1.00 61.84 311 ASP A CA 1
ATOM 2447 C C . ASP A 1 311 ? -14.539 35.641 -45.497 1.00 61.84 311 ASP A C 1
ATOM 2449 O O . ASP A 1 311 ? -15.339 35.308 -44.586 1.00 61.84 311 ASP A O 1
#

pLDDT: mean 84.71, std 16.28, range [28.77, 98.75]

Foldseek 3Di:
DDAPVNADQDQKDWQPDPCLVRPVQSLLLQFQEKEWEWEAAALLRQLVSLRNNLSNVVVPHAYEYEYEHADAPVLLVCVVVPDDNLVSRLVRNVVRYDQDPDPLSLVSLQQVLQCLVVVRYWYKYKFFADQVRRGDHNVVGVVVRQWTKMWGAGPVRWIKIKTWGDPSDPVAPNPPGIMIGMATCPDPRNVVVVVSVVVSVCRVVVNDPRMGIGTDDVVSSVSSNVSHDPDNDNGRPPPDDPPPDDDPPDPPPPVDDDVVNVVVVCVVCLCVDPPSLCVCVVPDPDPDDPVVVVVSSVPSVDPPDDDDDDD